Protein AF-A0A972X3A2-F1 (afdb_monomer_lite)

pLDDT: mean 89.67, std 9.87, range [45.31, 98.38]

Radius of gyration: 23.99 Å; chains: 1; bounding box: 65×42×63 Å

Structure (mmCIF, N/CA/C/O backbone):
data_AF-A0A972X3A2-F1
#
_entry.id   AF-A0A972X3A2-F1
#
loop_
_atom_site.group_PDB
_atom_site.id
_atom_site.type_symbol
_atom_site.label_atom_id
_atom_site.label_alt_id
_atom_site.label_comp_id
_atom_site.label_asym_id
_atom_site.label_entity_id
_atom_site.label_seq_id
_atom_site.pdbx_PDB_ins_code
_atom_site.Cartn_x
_atom_site.Cartn_y
_atom_site.Cartn_z
_atom_site.occupancy
_atom_site.B_iso_or_equiv
_atom_site.auth_seq_id
_atom_site.auth_comp_id
_atom_site.auth_asym_id
_atom_site.auth_atom_id
_atom_site.pdbx_PDB_model_num
ATOM 1 N N . MET A 1 1 ? -37.577 2.338 15.941 1.00 57.19 1 MET A N 1
ATOM 2 C CA . MET A 1 1 ? -36.415 1.428 15.913 1.00 57.19 1 MET A CA 1
ATOM 3 C C . MET A 1 1 ? -36.730 0.212 16.769 1.00 57.19 1 MET A C 1
ATOM 5 O O . MET A 1 1 ? -37.380 0.366 17.799 1.00 57.19 1 MET A O 1
ATOM 9 N N . MET A 1 2 ? -36.379 -0.988 16.299 1.00 59.59 2 MET A N 1
ATOM 10 C CA . MET A 1 2 ? -36.540 -2.232 17.061 1.00 59.59 2 MET A CA 1
ATOM 11 C C . MET A 1 2 ? -35.568 -2.215 18.245 1.00 59.59 2 MET A C 1
ATOM 13 O O . MET A 1 2 ? -34.412 -1.837 18.086 1.00 59.59 2 MET A O 1
ATOM 17 N N . LYS A 1 3 ? -36.024 -2.618 19.435 1.00 76.75 3 LYS A N 1
ATOM 18 C CA . LYS A 1 3 ? -35.139 -2.747 20.597 1.00 76.75 3 LYS A CA 1
ATOM 19 C C . LYS A 1 3 ? -34.164 -3.893 20.331 1.00 76.75 3 LYS A C 1
ATOM 21 O O . LYS A 1 3 ? -34.612 -5.015 20.099 1.00 76.75 3 LYS A O 1
ATOM 26 N N . LEU A 1 4 ? -32.862 -3.611 20.367 1.00 85.44 4 LEU A N 1
ATOM 27 C CA . LEU A 1 4 ? -31.852 -4.645 20.165 1.00 85.44 4 LEU A CA 1
ATOM 28 C C . LEU A 1 4 ? -32.011 -5.772 21.200 1.00 85.44 4 LEU A C 1
ATOM 30 O O . LEU A 1 4 ? -32.222 -5.485 22.386 1.00 85.44 4 LEU A O 1
ATOM 34 N N . PRO A 1 5 ? -31.907 -7.044 20.779 1.00 88.19 5 PRO A N 1
ATOM 35 C CA . PRO A 1 5 ? -31.884 -8.161 21.710 1.00 88.19 5 PRO A CA 1
ATOM 36 C C . PRO A 1 5 ? -30.649 -8.084 22.615 1.00 88.19 5 PRO A C 1
ATOM 38 O O . PRO A 1 5 ? -29.641 -7.465 22.272 1.00 88.19 5 PRO A O 1
ATOM 41 N N . SER A 1 6 ? -30.714 -8.725 23.783 1.00 88.38 6 SER A N 1
ATOM 42 C CA . SER A 1 6 ? -29.578 -8.760 24.706 1.00 88.38 6 SER A CA 1
ATOM 43 C C . SER A 1 6 ? -28.370 -9.439 24.048 1.00 88.38 6 SER A C 1
ATOM 45 O O . SER A 1 6 ? -28.501 -10.565 23.561 1.00 88.38 6 SER A O 1
ATOM 47 N N . PRO A 1 7 ? -27.195 -8.791 24.029 1.00 92.50 7 PRO A N 1
ATOM 48 C CA . PRO A 1 7 ? -26.011 -9.382 23.440 1.00 92.50 7 PRO A CA 1
ATOM 49 C C . PRO A 1 7 ? -25.397 -10.447 24.351 1.00 92.50 7 PRO A C 1
ATOM 51 O O . PRO A 1 7 ? -25.507 -10.407 25.577 1.00 92.50 7 PRO A O 1
ATOM 54 N N . THR A 1 8 ? -24.661 -11.365 23.736 1.00 92.00 8 THR A N 1
ATOM 55 C CA . THR A 1 8 ? -23.751 -12.283 24.419 1.00 92.00 8 THR A CA 1
ATOM 56 C C . THR A 1 8 ? -22.365 -11.649 24.514 1.00 92.00 8 THR A C 1
ATOM 58 O O . THR A 1 8 ? -21.855 -11.091 23.540 1.00 92.00 8 THR A O 1
ATOM 61 N N . ILE A 1 9 ? -21.734 -11.757 25.686 1.00 90.69 9 ILE A N 1
ATOM 62 C CA . ILE A 1 9 ? -20.347 -11.332 25.903 1.00 90.69 9 ILE A CA 1
ATOM 63 C C . ILE A 1 9 ? -19.452 -12.577 25.881 1.00 90.69 9 ILE A C 1
ATOM 65 O O . ILE A 1 9 ? -19.600 -13.431 26.761 1.00 90.69 9 ILE A O 1
ATOM 69 N N . PRO A 1 10 ? -18.536 -12.708 24.903 1.00 86.94 10 PRO A N 1
ATOM 70 C CA . PRO A 1 10 ? -17.559 -13.791 24.881 1.00 86.94 10 PRO A CA 1
ATOM 71 C C . PRO A 1 10 ? -16.709 -13.814 26.158 1.00 86.94 10 PRO A C 1
ATOM 73 O O . PRO A 1 10 ? -16.586 -12.806 26.857 1.00 86.94 10 PRO A O 1
ATOM 76 N N . ILE A 1 11 ? -16.097 -14.964 26.465 1.00 82.38 11 ILE A N 1
ATOM 77 C CA . ILE A 1 11 ? -15.270 -15.138 27.671 1.00 82.38 11 ILE A CA 1
ATOM 78 C C . ILE A 1 11 ? -14.239 -14.006 27.764 1.00 82.38 11 ILE A C 1
ATOM 80 O O . ILE A 1 11 ? -13.359 -13.866 26.911 1.00 82.38 11 ILE A O 1
ATOM 84 N N . LEU A 1 12 ? -14.351 -13.201 28.825 1.00 75.25 12 LEU A N 1
ATOM 85 C CA . LEU A 1 12 ? -13.513 -12.026 29.028 1.00 75.25 12 LEU A CA 1
ATOM 86 C C . LEU A 1 12 ? -12.057 -12.443 29.235 1.00 75.25 12 LEU A C 1
ATOM 88 O O . LEU A 1 12 ? -11.683 -12.957 30.290 1.00 75.25 12 LEU A O 1
ATOM 92 N N . LYS A 1 13 ? -11.214 -12.150 28.246 1.00 77.12 13 LYS A N 1
ATOM 93 C CA . LYS A 1 13 ? -9.762 -12.263 28.390 1.00 77.12 13 LYS A CA 1
ATOM 94 C C . LYS A 1 13 ? -9.249 -11.186 29.353 1.00 77.12 13 LYS A C 1
ATOM 96 O O . LYS A 1 13 ? -9.755 -10.060 29.397 1.00 77.12 13 LYS A O 1
ATOM 101 N N . SER A 1 14 ? -8.214 -11.517 30.124 1.00 74.12 14 SER A N 1
ATOM 102 C CA . SER A 1 14 ? -7.512 -10.554 30.987 1.00 74.12 14 SER A CA 1
ATOM 103 C C . SER A 1 14 ? -6.906 -9.412 30.160 1.00 74.12 14 SER A C 1
ATOM 105 O O . SER A 1 14 ? -7.058 -8.243 30.524 1.00 74.12 14 SER A O 1
ATOM 107 N N . TYR A 1 15 ? -6.343 -9.759 28.997 1.00 78.19 15 TYR A N 1
ATOM 108 C CA . TYR A 1 15 ? -5.756 -8.853 28.009 1.00 78.19 15 TYR A CA 1
ATOM 109 C C . TYR A 1 15 ? -6.367 -9.100 26.621 1.00 78.19 15 TYR A C 1
ATOM 111 O O . TYR A 1 15 ? -5.797 -9.858 25.833 1.00 78.19 15 TYR A O 1
ATOM 119 N N . PRO A 1 16 ? -7.542 -8.520 26.321 1.00 83.00 16 PRO A N 1
ATOM 120 C CA . PRO A 1 16 ? -8.132 -8.645 24.996 1.00 83.00 16 PRO A CA 1
ATOM 121 C C . PRO A 1 16 ? -7.274 -7.920 23.955 1.00 83.00 16 PRO A C 1
ATOM 123 O O . PRO A 1 16 ? -6.789 -6.813 24.201 1.00 83.00 16 PRO A O 1
ATOM 126 N N . LYS A 1 17 ? -7.087 -8.550 22.797 1.00 86.38 17 LYS A N 1
ATOM 127 C CA . LYS A 1 17 ? -6.516 -7.931 21.597 1.00 86.38 17 LYS A CA 1
ATOM 128 C C . LYS A 1 17 ? -7.615 -7.192 20.836 1.00 86.38 17 LYS A C 1
ATOM 130 O O . LYS A 1 17 ? -8.781 -7.555 20.941 1.00 86.38 17 LYS A O 1
ATOM 135 N N . GLY A 1 18 ? -7.244 -6.208 20.018 1.00 86.75 18 GLY A N 1
ATOM 136 C CA . GLY A 1 18 ? -8.212 -5.428 19.234 1.00 86.75 18 GLY A CA 1
ATOM 137 C C . GLY A 1 18 ? -9.164 -6.279 18.377 1.00 86.75 18 GLY A C 1
ATOM 138 O O . GLY A 1 18 ? -10.358 -6.002 18.347 1.00 86.75 18 GLY A O 1
ATOM 139 N N . ASN A 1 19 ? -8.666 -7.367 17.776 1.00 90.88 19 ASN A N 1
ATOM 140 C CA . ASN A 1 19 ? -9.459 -8.291 16.948 1.00 90.88 19 ASN A CA 1
ATOM 141 C C . ASN A 1 19 ? -10.230 -9.362 17.737 1.00 90.88 19 ASN A C 1
ATOM 143 O O . ASN A 1 19 ? -10.934 -10.168 17.132 1.00 90.88 19 ASN A O 1
ATOM 147 N N . ASP A 1 20 ? -10.092 -9.421 19.065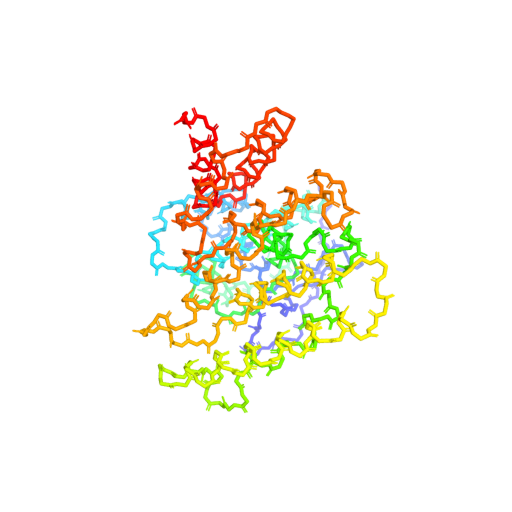 1.00 92.56 20 ASP A N 1
ATOM 148 C CA . ASP A 1 20 ? -10.912 -10.333 19.860 1.00 92.56 20 ASP A CA 1
ATOM 149 C C . ASP A 1 20 ? -12.380 -9.878 19.823 1.00 92.56 20 ASP A C 1
ATOM 151 O O . ASP A 1 20 ? -12.675 -8.680 19.814 1.00 92.56 20 ASP A O 1
ATOM 155 N N . LEU A 1 21 ? -13.310 -10.836 19.827 1.00 93.81 21 LEU A N 1
ATOM 156 C CA . LEU A 1 21 ? -14.738 -10.542 19.931 1.00 93.81 21 LEU A CA 1
ATOM 157 C C . LEU A 1 21 ? -15.051 -9.942 21.306 1.00 93.81 21 LEU A C 1
ATOM 159 O O . LEU A 1 21 ? -14.721 -10.530 22.338 1.00 93.81 21 LEU A O 1
ATOM 163 N N . ALA A 1 22 ? -15.709 -8.788 21.308 1.00 93.56 22 ALA A N 1
ATOM 164 C CA . ALA A 1 22 ? -16.138 -8.088 22.512 1.00 93.56 22 ALA A CA 1
ATOM 165 C C . ALA A 1 22 ? -17.633 -8.289 22.790 1.00 93.56 22 ALA A C 1
ATOM 167 O O . ALA A 1 22 ? -18.023 -8.463 23.944 1.00 93.56 22 ALA A O 1
ATOM 168 N N . VAL A 1 23 ? -18.468 -8.257 21.745 1.00 93.94 23 VAL A N 1
ATOM 169 C CA . VAL A 1 23 ? -19.933 -8.320 21.856 1.00 93.94 23 VAL A CA 1
ATOM 170 C C . VAL A 1 23 ? -20.507 -9.040 20.639 1.00 93.94 23 VAL A C 1
ATOM 172 O O . VAL A 1 23 ? -20.122 -8.745 19.510 1.00 93.94 23 VAL A O 1
ATOM 175 N N . VAL A 1 24 ? -21.446 -9.959 20.858 1.00 94.19 24 VAL A N 1
ATOM 176 C CA . VAL A 1 24 ? -22.167 -10.661 19.787 1.00 94.19 24 VAL A CA 1
ATOM 177 C C . VAL A 1 24 ? -23.664 -10.513 20.023 1.00 94.19 24 VAL A C 1
ATOM 179 O O . VAL A 1 24 ? -24.184 -10.998 21.027 1.00 94.19 24 VAL A O 1
ATOM 182 N N . TYR A 1 25 ? -24.366 -9.845 19.115 1.00 91.50 25 TYR A N 1
ATOM 183 C CA . TYR A 1 25 ? -25.825 -9.810 19.116 1.00 91.50 25 TYR A CA 1
ATOM 184 C C . TYR A 1 25 ? -26.387 -11.094 18.475 1.00 91.50 25 TYR A C 1
ATOM 186 O O . TYR A 1 25 ? -25.775 -11.612 17.536 1.00 91.50 25 TYR A O 1
ATOM 194 N N . PRO A 1 26 ? -27.520 -11.627 18.979 1.00 89.19 26 PRO A N 1
ATOM 195 C CA . PRO A 1 26 ? -28.187 -12.807 18.427 1.00 89.19 26 PRO A CA 1
ATOM 196 C C . PRO A 1 26 ? -28.404 -12.770 16.912 1.00 89.19 26 PRO A C 1
ATOM 198 O O . PRO A 1 26 ? -28.443 -11.702 16.303 1.00 89.19 26 PRO A O 1
ATOM 201 N N . ASP A 1 27 ? -28.527 -13.959 16.319 1.00 84.69 27 ASP A N 1
ATOM 202 C CA . ASP A 1 27 ? -28.819 -14.180 14.894 1.00 84.69 27 ASP A CA 1
ATOM 203 C C . ASP A 1 27 ? -27.830 -13.513 13.921 1.00 84.69 27 ASP A C 1
ATOM 205 O O . ASP A 1 27 ? -28.121 -13.317 12.744 1.00 84.69 27 ASP A O 1
ATOM 209 N N . GLY A 1 28 ? -26.635 -13.159 14.409 1.00 79.88 28 GLY A N 1
ATOM 210 C CA . GLY A 1 28 ? -25.603 -12.500 13.610 1.00 79.88 28 GLY A CA 1
ATOM 211 C C . GLY A 1 28 ? -25.922 -11.046 13.257 1.00 79.88 28 GLY A C 1
ATOM 212 O O . GLY A 1 28 ? -25.220 -10.479 12.425 1.00 79.88 28 GLY A O 1
ATOM 213 N N . ILE A 1 29 ? -26.926 -10.433 13.901 1.00 88.25 29 ILE A N 1
ATOM 214 C CA . ILE A 1 29 ? -27.376 -9.056 13.625 1.00 88.25 29 ILE A CA 1
ATOM 215 C C . ILE A 1 29 ? -26.212 -8.064 13.699 1.00 88.25 29 ILE A C 1
ATOM 217 O O . ILE A 1 29 ? -26.102 -7.157 12.879 1.00 88.25 29 ILE A O 1
ATOM 221 N N . LEU A 1 30 ? -25.337 -8.230 14.693 1.00 92.69 30 LEU A N 1
ATOM 222 C CA . LEU A 1 30 ? -24.153 -7.401 14.857 1.00 92.69 30 LEU A CA 1
ATOM 223 C C . LEU A 1 30 ? -23.096 -8.143 15.671 1.00 92.69 30 LEU A C 1
ATOM 225 O O 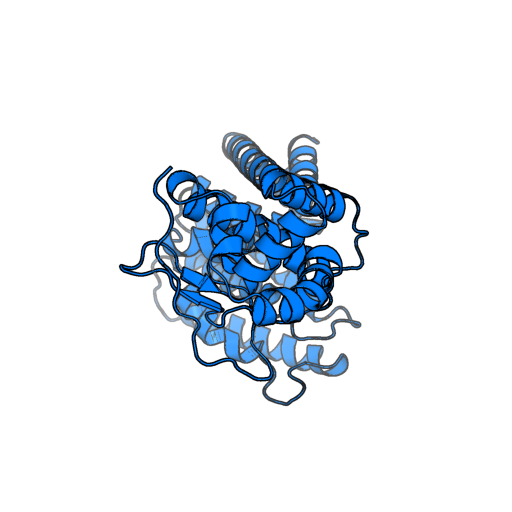. LEU A 1 30 ? -23.361 -8.641 16.763 1.00 92.69 30 LEU A O 1
ATOM 229 N N . THR A 1 31 ? -21.870 -8.163 15.167 1.00 94.00 31 THR A N 1
ATOM 230 C CA . THR A 1 31 ? -20.705 -8.656 15.905 1.00 94.00 31 THR A CA 1
ATOM 231 C C . THR A 1 31 ? -19.695 -7.529 16.035 1.00 94.00 31 THR A C 1
ATOM 233 O O . THR A 1 31 ? -19.373 -6.873 15.045 1.00 94.00 31 THR A O 1
ATOM 236 N N . LEU A 1 32 ? -19.219 -7.298 17.258 1.00 95.19 32 LEU A N 1
ATOM 237 C CA . LEU A 1 32 ? -18.269 -6.245 17.589 1.00 95.19 32 LEU A CA 1
ATOM 238 C C . LEU A 1 32 ? -16.989 -6.850 18.154 1.00 95.19 32 LEU A C 1
ATOM 240 O O . LEU A 1 32 ? -17.009 -7.622 19.118 1.00 95.19 32 LEU A O 1
ATOM 244 N N . THR A 1 33 ? -15.870 -6.443 17.578 1.00 95.31 33 THR A N 1
ATOM 245 C CA . THR A 1 33 ? -14.531 -6.641 18.130 1.00 95.31 33 THR A CA 1
ATOM 246 C C . THR A 1 33 ? -14.226 -5.599 19.212 1.00 95.31 33 THR A C 1
ATOM 248 O O . THR A 1 33 ? -14.983 -4.646 19.417 1.00 95.31 33 THR A O 1
ATOM 251 N N . TYR A 1 34 ? -13.106 -5.744 19.923 1.00 94.00 34 TYR A N 1
ATOM 252 C CA . TYR A 1 34 ? -12.650 -4.707 20.855 1.00 94.00 34 TYR A CA 1
ATOM 253 C C . TYR A 1 34 ? -12.295 -3.396 20.149 1.00 94.00 34 TYR A C 1
ATOM 255 O O . TYR A 1 34 ? -12.554 -2.332 20.710 1.00 94.00 34 TYR A O 1
ATOM 263 N N . TRP A 1 35 ? -11.774 -3.453 18.919 1.00 94.81 35 TRP A N 1
ATOM 264 C CA . TRP A 1 35 ? -11.589 -2.263 18.090 1.00 94.81 35 TRP A CA 1
ATOM 265 C C . TRP A 1 35 ? -12.911 -1.513 17.874 1.00 94.81 35 TRP A C 1
ATOM 267 O O . TRP A 1 35 ? -12.981 -0.313 18.143 1.00 94.81 35 TRP A O 1
ATOM 277 N N . ASP A 1 36 ? -13.972 -2.232 17.495 1.00 96.31 36 ASP A N 1
ATOM 278 C CA . ASP A 1 36 ? -15.306 -1.649 17.312 1.00 96.31 36 ASP A CA 1
ATOM 279 C C . ASP A 1 36 ? -15.839 -1.039 18.613 1.00 96.31 36 ASP A C 1
ATOM 281 O O . ASP A 1 36 ? -16.282 0.111 18.642 1.00 96.31 36 ASP A O 1
ATOM 285 N N . LEU A 1 37 ? -15.761 -1.797 19.713 1.00 96.06 37 LEU A N 1
ATOM 286 C CA . LEU A 1 37 ? -16.232 -1.353 21.022 1.00 96.06 37 LEU A CA 1
ATOM 287 C C . LEU A 1 37 ? -15.513 -0.074 21.466 1.00 96.06 37 LEU A C 1
ATOM 289 O O . LEU A 1 37 ? -16.158 0.853 21.953 1.00 96.06 37 LEU A O 1
ATOM 293 N N . TRP A 1 38 ? -14.194 0.008 21.296 1.00 95.94 38 TRP A N 1
ATOM 294 C CA . TRP A 1 38 ? -13.445 1.209 21.651 1.00 95.94 38 TRP A CA 1
ATOM 295 C C . TRP A 1 38 ? -13.841 2.411 20.791 1.00 95.94 38 TRP A C 1
ATOM 297 O O . TRP A 1 38 ? -14.016 3.493 21.347 1.00 95.94 38 TRP A O 1
ATOM 307 N N . CYS A 1 39 ? -14.077 2.241 19.487 1.00 96.69 39 CYS A N 1
ATOM 308 C CA . CYS A 1 39 ? -14.608 3.312 18.639 1.00 96.69 39 CYS A CA 1
ATOM 309 C C . CYS A 1 39 ? -15.967 3.830 19.143 1.00 96.69 39 CYS A C 1
ATOM 311 O O . CYS A 1 39 ? -16.132 5.041 19.307 1.00 96.69 39 CYS A O 1
ATOM 313 N N . LEU A 1 40 ? -16.911 2.932 19.454 1.00 97.50 40 LEU A N 1
ATOM 314 C CA . LEU A 1 40 ? -18.230 3.299 19.990 1.00 97.50 40 LEU A CA 1
ATOM 315 C C . LEU A 1 40 ? -18.117 4.036 21.334 1.00 97.50 40 LEU A C 1
ATOM 317 O O . LEU A 1 40 ? -18.742 5.078 21.535 1.00 97.50 40 LEU A O 1
ATOM 321 N N . LEU A 1 41 ? -17.290 3.526 22.254 1.00 97.31 41 LEU A N 1
ATOM 322 C CA . LEU A 1 41 ? -17.078 4.134 23.571 1.00 97.31 41 LEU A CA 1
ATOM 323 C C . LEU A 1 41 ? -16.423 5.514 23.467 1.00 97.31 41 LEU A C 1
ATOM 325 O O . LEU A 1 41 ? -16.842 6.444 24.157 1.00 97.31 41 LEU A O 1
ATOM 329 N N . THR A 1 42 ? -15.428 5.676 22.593 1.00 96.75 42 THR A N 1
ATOM 330 C CA . THR A 1 42 ? -14.801 6.978 22.343 1.00 96.75 42 THR A CA 1
ATOM 331 C C . THR A 1 42 ? -15.800 7.962 21.734 1.00 96.75 42 THR A C 1
ATOM 333 O O . THR A 1 42 ? -15.859 9.107 22.185 1.00 96.75 42 THR A O 1
ATOM 336 N N . ALA A 1 43 ? -16.625 7.530 20.774 1.00 97.38 43 ALA A N 1
ATOM 337 C CA . ALA A 1 43 ? -17.674 8.366 20.193 1.00 97.38 43 ALA A CA 1
ATOM 338 C C . ALA A 1 43 ? -18.678 8.835 21.255 1.00 97.38 43 ALA A C 1
ATOM 340 O O . ALA A 1 43 ? -18.943 10.031 21.364 1.00 97.38 43 ALA A O 1
ATOM 341 N N . LYS A 1 44 ? -19.155 7.931 22.118 1.00 96.88 44 LYS A N 1
ATOM 342 C CA . LYS A 1 44 ? -20.039 8.281 23.240 1.00 96.88 44 LYS A CA 1
ATOM 343 C C . LYS A 1 44 ? -19.389 9.264 24.215 1.00 96.88 44 LYS A C 1
ATOM 345 O O . LYS A 1 44 ? -20.002 10.252 24.601 1.00 96.88 44 LYS A O 1
ATOM 350 N N . GLN A 1 45 ? -18.141 9.016 24.609 1.00 96.00 45 GLN A N 1
ATOM 351 C CA . GLN A 1 45 ? -17.475 9.802 25.650 1.00 96.00 45 GLN A CA 1
ATOM 352 C C . GLN A 1 45 ? -17.069 11.210 25.190 1.00 96.00 45 GLN A C 1
ATOM 354 O O . GLN A 1 45 ? -17.019 12.128 26.010 1.00 96.00 45 GLN A O 1
ATOM 359 N N . LYS A 1 46 ? -16.700 11.376 23.916 1.00 95.88 46 LYS A N 1
ATOM 360 C CA . LYS A 1 46 ? -16.050 12.601 23.417 1.00 95.88 46 LYS A CA 1
ATOM 361 C C . LYS A 1 46 ? -16.804 13.299 22.290 1.00 95.88 46 LYS A C 1
ATOM 363 O O . LYS A 1 46 ? -16.532 14.467 22.036 1.00 95.88 46 LYS A O 1
ATOM 368 N N . PHE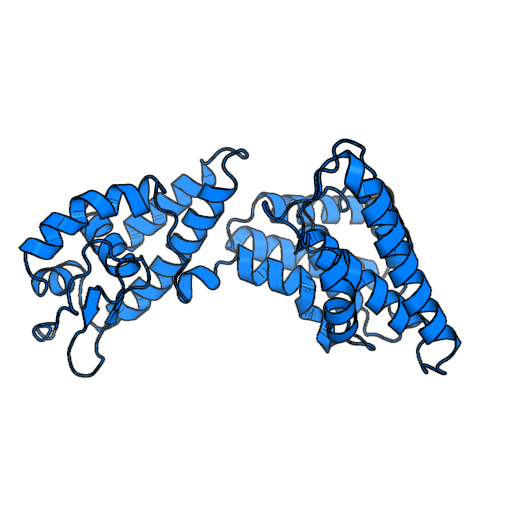 A 1 47 ? -17.734 12.609 21.635 1.00 96.50 47 PHE A N 1
ATOM 369 C CA . PHE A 1 47 ? -18.361 13.065 20.395 1.00 96.50 47 PHE A CA 1
ATOM 370 C C . PHE A 1 47 ? -19.883 12.868 20.385 1.00 96.50 47 PHE A C 1
ATOM 372 O O . PHE A 1 47 ? -20.479 12.802 19.317 1.00 96.50 47 PHE A O 1
ATOM 379 N N . GLY A 1 48 ? -20.517 12.760 21.559 1.00 95.50 48 GLY A N 1
ATOM 380 C CA . GLY A 1 48 ? -21.978 12.690 21.672 1.00 95.50 48 GLY A CA 1
ATOM 381 C C . GLY A 1 48 ? -22.599 11.497 20.947 1.00 95.50 48 GLY A C 1
ATOM 382 O O . GLY A 1 48 ? -23.678 11.635 20.391 1.00 95.50 48 GLY A O 1
ATOM 383 N N . SER A 1 49 ? -21.898 10.358 20.917 1.00 96.00 49 SER A N 1
ATOM 384 C CA . SER A 1 49 ? -22.325 9.131 20.226 1.00 96.00 49 SER A CA 1
ATOM 385 C C . SER A 1 49 ? -22.294 9.206 18.688 1.00 96.00 49 SER A C 1
ATOM 387 O O . SER A 1 49 ? -22.713 8.264 18.021 1.00 96.00 49 SER A O 1
ATOM 389 N N . GLU A 1 50 ? -21.700 10.255 18.109 1.00 96.62 50 GLU A N 1
ATOM 390 C CA . GLU A 1 50 ? -21.568 10.429 16.658 1.00 96.62 50 GLU A CA 1
ATOM 391 C C . GLU A 1 50 ? -20.236 9.876 16.120 1.00 96.62 50 GLU A C 1
ATOM 393 O O . GLU A 1 50 ? -19.167 10.477 16.289 1.00 96.62 50 GLU A O 1
ATOM 398 N N . LEU A 1 51 ? -20.282 8.747 15.399 1.00 96.56 51 LEU A N 1
ATOM 399 C CA . LEU A 1 51 ? -19.092 8.172 14.745 1.00 96.56 51 LEU A CA 1
ATOM 400 C C . LEU A 1 51 ? -18.522 9.080 13.649 1.00 96.56 51 LEU A C 1
ATOM 402 O O . LEU A 1 51 ? -17.309 9.110 13.436 1.00 96.56 51 LEU A O 1
ATOM 406 N N . SER A 1 52 ? -19.379 9.853 12.982 1.00 95.31 52 SER A N 1
ATOM 407 C CA . SER A 1 52 ? -18.985 10.833 11.965 1.00 95.31 52 SER A CA 1
ATOM 408 C C . SER A 1 52 ? -18.076 11.925 12.551 1.00 95.31 52 SER A C 1
ATOM 410 O O . SER A 1 52 ? -17.060 12.280 11.949 1.00 95.31 52 SER A O 1
ATOM 412 N N . SER A 1 53 ? -18.394 12.394 13.760 1.00 96.44 53 SER A N 1
ATOM 413 C CA . SER A 1 53 ? -17.614 13.379 14.513 1.00 96.44 53 SER A CA 1
ATOM 414 C C . SER A 1 53 ? -16.270 12.816 14.978 1.00 96.44 53 SER A C 1
ATOM 416 O O . SER A 1 53 ? -15.244 13.475 14.805 1.00 96.44 53 SER A O 1
ATOM 418 N N . LEU A 1 54 ? -16.242 11.575 15.485 1.00 96.50 54 LEU A N 1
ATOM 419 C CA . LEU A 1 54 ? -14.987 10.883 15.806 1.00 96.50 54 LEU A CA 1
ATOM 420 C C . LEU A 1 54 ? -14.103 10.725 14.558 1.00 96.50 54 LEU A C 1
ATOM 422 O O . LEU A 1 54 ? -12.912 11.033 14.597 1.00 96.50 54 LEU A O 1
ATOM 426 N N . ARG A 1 55 ? -14.682 10.296 13.430 1.00 94.81 55 ARG A N 1
ATOM 427 C CA . ARG A 1 55 ? -13.954 10.156 12.163 1.00 94.81 55 ARG A CA 1
ATOM 428 C C . ARG A 1 55 ? -13.356 11.485 11.711 1.00 94.81 55 ARG A C 1
ATOM 430 O O . ARG A 1 55 ? -12.184 11.520 11.347 1.00 94.81 55 ARG A O 1
ATOM 437 N N . LYS A 1 56 ? -14.128 12.576 11.763 1.00 93.56 56 LYS A N 1
ATOM 438 C CA . LYS A 1 56 ? -13.633 13.918 11.430 1.00 93.56 56 LYS A CA 1
ATOM 439 C C . LYS A 1 56 ? -12.438 14.302 12.305 1.00 93.56 56 LYS A C 1
ATOM 441 O O . LYS A 1 56 ? -11.424 14.739 11.773 1.00 93.56 56 LYS A O 1
ATOM 446 N N . ALA A 1 57 ? -12.512 14.050 13.612 1.00 93.19 57 ALA A N 1
ATOM 447 C CA . ALA A 1 57 ? -11.403 14.320 14.523 1.00 93.19 57 ALA A CA 1
ATOM 448 C C . ALA A 1 57 ? -10.136 13.516 14.175 1.00 93.19 57 ALA A C 1
ATOM 450 O O . ALA A 1 57 ? -9.034 14.054 14.257 1.00 93.19 57 ALA A O 1
ATOM 451 N N . LEU A 1 58 ? -10.271 12.254 13.746 1.00 91.31 58 LEU A N 1
ATOM 452 C CA . LEU A 1 58 ? -9.134 11.449 13.283 1.00 91.31 58 LEU A CA 1
ATOM 453 C C . LEU A 1 58 ? -8.561 11.943 11.946 1.00 91.31 58 LEU A C 1
ATOM 455 O O . LEU A 1 58 ? -7.342 11.958 11.791 1.00 91.31 58 LEU A O 1
ATOM 459 N N . ILE A 1 59 ? -9.400 12.391 11.006 1.00 88.00 59 ILE A N 1
ATOM 460 C CA . ILE A 1 59 ? -8.951 13.005 9.742 1.00 88.00 59 ILE A CA 1
ATOM 461 C C . ILE A 1 59 ? -8.174 14.297 10.024 1.00 88.00 59 ILE A C 1
ATOM 463 O O . ILE A 1 59 ? -7.070 14.483 9.512 1.00 88.00 59 ILE A O 1
ATOM 467 N N . ASP A 1 60 ? -8.713 15.168 10.878 1.00 88.06 60 ASP A N 1
ATOM 468 C CA . ASP A 1 60 ? -8.057 16.421 11.254 1.00 88.06 60 ASP A CA 1
ATOM 469 C C . ASP A 1 60 ? -6.744 16.145 11.996 1.00 88.06 60 ASP A C 1
ATOM 471 O O . ASP A 1 60 ? -5.723 16.776 11.719 1.00 88.06 60 ASP A O 1
ATOM 475 N N . LYS A 1 61 ? -6.722 15.147 12.888 1.00 86.25 61 LYS A N 1
ATOM 476 C CA . LYS A 1 61 ? -5.488 14.680 13.528 1.00 86.25 61 LYS A CA 1
ATOM 477 C C . LYS A 1 61 ? -4.474 14.214 12.483 1.00 86.25 61 LYS A C 1
ATOM 479 O O . LYS A 1 61 ? -3.325 14.642 12.526 1.00 86.25 61 LYS A O 1
ATOM 484 N N . ARG A 1 62 ? -4.891 13.395 11.514 1.00 81.88 62 ARG A N 1
ATOM 485 C CA . ARG A 1 62 ? -4.018 12.851 10.467 1.00 81.88 62 ARG A CA 1
ATOM 486 C C . ARG A 1 62 ? -3.384 13.935 9.591 1.00 81.88 62 ARG A C 1
ATOM 488 O O . ARG A 1 62 ? -2.214 13.789 9.233 1.00 81.88 62 ARG A O 1
ATOM 495 N N . ARG A 1 63 ? -4.132 14.995 9.271 1.00 79.81 63 ARG A N 1
ATOM 496 C CA . ARG A 1 63 ? -3.643 16.176 8.533 1.00 79.81 63 ARG A CA 1
ATOM 497 C C . ARG A 1 63 ? -2.638 16.997 9.343 1.00 79.81 63 ARG A C 1
ATOM 499 O O . ARG A 1 63 ? -1.685 17.530 8.795 1.00 79.81 63 ARG A O 1
ATOM 506 N N . ASN A 1 64 ? -2.821 17.069 10.662 1.00 79.06 64 ASN A N 1
ATOM 507 C CA . ASN A 1 64 ? -1.967 17.860 11.553 1.00 79.06 64 ASN A CA 1
ATOM 508 C C . ASN A 1 64 ? -0.757 17.088 12.122 1.00 79.06 64 ASN A C 1
ATOM 510 O O . ASN A 1 64 ? 0.141 17.689 12.719 1.00 79.06 64 ASN A O 1
ATOM 514 N N . GLU A 1 65 ? -0.704 15.761 11.974 1.00 74.62 65 GLU A N 1
ATOM 515 C CA . GLU A 1 65 ? 0.434 14.951 12.417 1.00 74.62 65 GLU A CA 1
ATOM 516 C C . GLU A 1 65 ? 1.691 15.238 11.571 1.00 74.62 65 GLU A C 1
ATOM 518 O O . GLU A 1 65 ? 1.741 14.987 10.363 1.00 74.62 65 GLU A O 1
ATOM 523 N N . ARG A 1 66 ? 2.755 15.727 12.227 1.00 60.22 66 ARG A N 1
ATOM 524 C CA . ARG A 1 66 ? 4.061 15.996 11.594 1.00 60.22 66 ARG A CA 1
ATOM 525 C C . ARG A 1 66 ? 4.671 14.724 10.983 1.00 60.22 66 ARG A C 1
ATOM 527 O O . ARG A 1 66 ? 4.431 13.615 11.447 1.00 60.22 66 ARG A O 1
ATOM 534 N N . PHE A 1 67 ? 5.509 14.890 9.957 1.00 51.75 67 PHE A N 1
ATOM 535 C CA . PHE A 1 67 ? 6.106 13.807 9.154 1.00 51.75 67 PHE A CA 1
ATOM 536 C C . PHE A 1 67 ? 6.838 12.698 9.941 1.00 51.75 67 PHE A C 1
ATOM 538 O O . PHE A 1 67 ? 6.894 11.571 9.466 1.00 51.75 67 PHE A O 1
ATOM 545 N N . PHE A 1 68 ? 7.342 12.954 11.152 1.00 45.31 68 PHE A N 1
ATOM 546 C CA . PHE A 1 68 ? 8.185 12.005 11.899 1.00 45.31 68 PHE A CA 1
ATOM 547 C C . PHE A 1 68 ? 7.435 10.929 12.717 1.00 45.31 68 PHE A C 1
ATOM 549 O O . PHE A 1 68 ? 8.061 10.206 13.487 1.00 45.31 68 PHE A O 1
ATOM 556 N N . SER A 1 69 ? 6.112 10.782 12.573 1.00 52.81 69 SER A N 1
ATOM 557 C CA . SER A 1 69 ? 5.303 9.793 13.313 1.00 52.81 69 SER A CA 1
ATOM 558 C C . SER A 1 69 ? 4.792 8.628 12.450 1.00 52.81 69 SER A C 1
ATOM 560 O O . SER A 1 69 ? 3.632 8.236 12.582 1.00 52.81 69 SER A O 1
ATOM 562 N N . TRP A 1 70 ? 5.645 8.070 11.583 1.00 49.28 70 TRP A N 1
ATOM 563 C CA . TRP A 1 70 ? 5.297 7.047 10.578 1.00 49.28 70 TRP A CA 1
ATOM 564 C C . TRP A 1 70 ? 4.368 5.925 11.093 1.00 49.28 70 TRP A C 1
ATOM 566 O O . TRP A 1 70 ? 3.292 5.738 10.534 1.00 49.28 70 TRP A O 1
ATOM 576 N N . GLY A 1 71 ? 4.668 5.282 12.230 1.00 55.03 71 GLY A N 1
ATOM 577 C CA . GLY A 1 71 ? 3.803 4.220 12.783 1.00 55.03 71 GLY A CA 1
ATOM 578 C C . GLY A 1 71 ? 2.443 4.683 13.346 1.00 55.03 71 GLY A C 1
ATOM 579 O O . GLY A 1 71 ? 1.488 3.907 13.403 1.00 55.03 71 GLY A O 1
ATOM 580 N N . ARG A 1 72 ? 2.305 5.958 13.743 1.00 60.12 72 ARG A N 1
ATOM 581 C CA . ARG A 1 72 ? 1.032 6.509 14.262 1.00 60.12 72 ARG A CA 1
ATOM 582 C C . ARG A 1 72 ? 0.089 6.953 13.140 1.00 60.12 72 ARG A C 1
ATOM 584 O O . ARG A 1 72 ? -1.131 6.848 13.295 1.00 60.12 72 ARG A O 1
ATOM 591 N N . LYS A 1 73 ? 0.649 7.386 12.004 1.00 59.44 73 LYS A N 1
ATOM 592 C CA . LYS A 1 73 ? -0.119 7.791 10.816 1.00 59.44 73 LYS A CA 1
ATOM 593 C C . LYS A 1 73 ? -0.867 6.614 10.195 1.00 59.44 73 LYS A C 1
ATOM 595 O O . LYS A 1 73 ? -2.038 6.758 9.855 1.00 59.44 73 LYS A O 1
ATOM 600 N N . GLU A 1 74 ? -0.217 5.455 10.102 1.00 71.19 74 GLU A N 1
ATOM 601 C CA . GLU A 1 74 ? -0.837 4.218 9.607 1.00 71.19 74 GLU A CA 1
ATOM 602 C C . GLU A 1 74 ? -2.001 3.779 10.493 1.00 71.19 74 GLU A C 1
ATOM 604 O O . GLU A 1 74 ? -3.106 3.578 10.002 1.00 71.19 74 GLU A O 1
ATOM 609 N N . THR A 1 75 ? -1.795 3.764 11.811 1.00 80.00 75 THR A N 1
ATOM 610 C CA . THR A 1 75 ? -2.850 3.400 12.769 1.00 80.00 75 THR A CA 1
ATOM 611 C C . THR A 1 75 ? -4.069 4.326 12.659 1.00 80.00 75 THR A C 1
ATOM 613 O O . THR A 1 75 ? -5.206 3.870 12.744 1.00 80.00 75 THR A O 1
ATOM 616 N N . THR A 1 76 ? -3.860 5.629 12.440 1.00 87.19 76 THR A N 1
ATOM 617 C CA . THR A 1 76 ? -4.966 6.594 12.312 1.00 87.19 76 THR A CA 1
ATOM 618 C C . THR A 1 76 ? -5.789 6.366 11.037 1.00 87.19 76 THR A C 1
ATOM 620 O O . THR A 1 76 ? -7.015 6.430 11.086 1.00 87.19 76 THR A O 1
ATOM 623 N N . GLU A 1 77 ? -5.153 6.065 9.903 1.00 87.06 77 GLU A N 1
ATOM 624 C CA . GLU A 1 77 ? -5.853 5.749 8.644 1.00 87.06 77 GLU A CA 1
ATOM 625 C C . GLU A 1 77 ? -6.597 4.414 8.700 1.00 87.06 77 GLU A C 1
ATOM 627 O O . GLU A 1 77 ? -7.737 4.304 8.238 1.00 87.06 77 GLU A O 1
ATOM 632 N N . ASP A 1 78 ? -5.969 3.419 9.318 1.00 89.12 78 ASP A N 1
ATOM 633 C CA . ASP A 1 78 ? -6.572 2.124 9.592 1.00 89.12 78 ASP A CA 1
ATOM 634 C C . ASP A 1 78 ? -7.859 2.322 10.433 1.00 89.12 78 ASP A C 1
ATOM 636 O O . ASP A 1 78 ? -8.930 1.835 10.060 1.00 89.12 78 ASP A O 1
ATOM 640 N N . LEU A 1 79 ? -7.814 3.142 11.494 1.00 91.88 79 LEU A N 1
ATOM 641 C CA . LEU A 1 79 ? -8.989 3.490 12.311 1.00 91.88 79 LEU A CA 1
ATOM 642 C C . LEU A 1 79 ? -10.068 4.278 11.547 1.00 91.88 79 LEU A C 1
ATOM 644 O O . LEU A 1 79 ? -11.256 4.049 11.767 1.00 91.88 79 LEU A O 1
ATOM 648 N N . ILE A 1 80 ? -9.698 5.194 10.647 1.00 92.25 80 ILE A N 1
ATOM 649 C CA . ILE A 1 80 ? -10.673 5.904 9.795 1.00 92.25 80 ILE A CA 1
ATOM 650 C C . ILE A 1 80 ? -11.444 4.904 8.923 1.00 92.25 80 ILE A C 1
ATOM 652 O O . ILE A 1 80 ? -12.663 5.015 8.790 1.00 92.25 80 ILE A O 1
ATOM 656 N N . THR A 1 81 ? -10.744 3.914 8.369 1.00 92.88 81 THR A N 1
ATOM 657 C CA . THR A 1 81 ? -11.341 2.865 7.529 1.00 92.88 81 THR A CA 1
ATOM 658 C C . THR A 1 81 ? -12.279 1.976 8.342 1.00 92.88 81 THR A C 1
ATOM 660 O O . THR A 1 81 ? -13.410 1.729 7.926 1.00 92.88 81 THR A O 1
ATOM 663 N N . LEU A 1 82 ? -11.861 1.591 9.552 1.00 94.81 82 LEU A N 1
ATOM 664 C CA . LEU A 1 82 ? -12.721 0.891 10.505 1.00 94.81 82 LEU A CA 1
ATOM 665 C C . LEU A 1 82 ? -14.000 1.674 10.820 1.00 94.81 82 LEU A C 1
ATOM 667 O O . LEU A 1 82 ? -15.062 1.076 10.919 1.00 94.81 82 LEU A O 1
ATOM 671 N N . LEU A 1 83 ? -13.927 2.998 10.974 1.00 95.75 83 LEU A N 1
ATOM 672 C CA . LEU A 1 83 ? -15.105 3.813 11.283 1.00 95.75 83 LEU A CA 1
ATOM 673 C C . LEU A 1 83 ? -16.102 3.897 10.126 1.00 95.75 83 LEU A C 1
ATOM 675 O O . LEU A 1 83 ? -17.296 3.996 10.392 1.00 95.75 83 LEU A O 1
ATOM 679 N N . TYR A 1 84 ? -15.646 3.873 8.869 1.00 94.69 84 TYR A N 1
ATOM 680 C CA . TYR A 1 84 ? -16.555 3.749 7.724 1.00 94.69 84 TYR A CA 1
ATOM 681 C C . TYR A 1 84 ? -17.286 2.405 7.754 1.00 94.69 84 TYR A C 1
ATOM 683 O O . TYR A 1 84 ? -18.514 2.392 7.767 1.00 94.69 84 TYR A O 1
ATOM 691 N N . ASP A 1 85 ? -16.540 1.305 7.876 1.00 95.56 85 ASP A N 1
ATOM 692 C CA . ASP A 1 85 ? -17.107 -0.045 7.970 1.00 95.56 85 ASP A CA 1
ATOM 693 C C . ASP A 1 85 ? -18.075 -0.192 9.156 1.00 95.56 85 ASP A C 1
ATOM 695 O O . ASP A 1 85 ? -19.200 -0.662 8.998 1.00 95.56 85 ASP A O 1
ATOM 699 N N . LEU A 1 86 ? -17.670 0.261 10.346 1.00 96.44 86 LEU A N 1
ATOM 700 C CA . LEU A 1 86 ? -18.492 0.201 11.549 1.00 96.44 86 LEU A CA 1
ATOM 701 C C . LEU A 1 86 ? -19.760 1.041 11.400 1.00 96.44 86 LEU A C 1
ATOM 703 O O . LEU A 1 86 ? -20.831 0.578 11.783 1.00 96.44 86 LEU A O 1
ATOM 707 N N . GLN A 1 87 ? -19.658 2.254 10.845 1.00 95.81 87 GLN A N 1
ATOM 708 C CA . GLN A 1 87 ? -20.826 3.101 10.612 1.00 95.81 87 GLN A CA 1
ATOM 709 C C . GLN A 1 87 ? -21.817 2.418 9.666 1.00 95.81 87 GLN A C 1
ATOM 711 O O . GLN A 1 87 ? -23.014 2.460 9.935 1.00 95.81 87 GLN A O 1
ATOM 716 N N . ASP A 1 88 ? -21.342 1.776 8.599 1.00 93.94 88 ASP A N 1
ATOM 717 C CA . ASP A 1 88 ? -22.203 1.071 7.650 1.00 93.94 88 ASP A CA 1
ATOM 718 C C . ASP A 1 88 ? -22.837 -0.179 8.273 1.00 93.94 88 ASP A C 1
ATOM 720 O O . ASP A 1 88 ? -24.042 -0.382 8.124 1.00 93.94 88 ASP A O 1
ATOM 724 N N . ARG A 1 89 ? -22.078 -0.955 9.061 1.00 93.81 89 ARG A N 1
ATOM 725 C CA . ARG A 1 89 ? -22.601 -2.123 9.792 1.00 93.81 89 ARG A CA 1
ATOM 726 C C . ARG A 1 89 ? -23.699 -1.772 10.791 1.00 93.81 89 ARG A C 1
ATOM 728 O O . ARG A 1 89 ? -24.606 -2.577 10.977 1.00 93.81 89 ARG A O 1
ATOM 735 N N . ILE A 1 90 ? -23.621 -0.617 11.458 1.00 94.31 90 ILE A N 1
ATOM 736 C CA . ILE A 1 90 ? -24.605 -0.253 12.492 1.00 94.31 90 ILE A CA 1
ATOM 737 C C . ILE A 1 90 ? -25.753 0.621 11.979 1.00 94.31 90 ILE A C 1
ATOM 739 O O . ILE A 1 90 ? -26.771 0.708 12.663 1.00 94.31 90 ILE A O 1
ATOM 743 N N . ARG A 1 91 ? -25.619 1.248 10.799 1.00 92.44 91 ARG A N 1
ATOM 744 C CA . ARG A 1 91 ? -26.563 2.251 10.263 1.00 92.44 91 ARG A CA 1
ATOM 745 C C . ARG A 1 91 ? -28.016 1.783 10.278 1.00 92.44 91 ARG A C 1
ATOM 747 O O . ARG A 1 91 ? -28.886 2.517 10.732 1.00 92.44 91 ARG A O 1
ATOM 754 N N . GLU A 1 92 ? -28.249 0.563 9.806 1.00 87.00 92 GLU A N 1
ATOM 755 C CA . GLU A 1 92 ? -29.589 -0.032 9.700 1.00 87.00 92 GLU A CA 1
ATOM 756 C C . GLU A 1 92 ? -29.967 -0.871 10.932 1.00 87.00 92 GLU A C 1
ATOM 758 O O . GLU A 1 92 ? -31.062 -1.425 11.004 1.00 87.00 92 GLU A O 1
ATOM 763 N N . VAL A 1 93 ? -29.061 -0.981 11.907 1.00 89.88 93 VAL A N 1
ATOM 764 C CA . VAL A 1 93 ? -29.220 -1.842 13.082 1.00 89.88 93 VAL A CA 1
ATOM 765 C C . VAL A 1 93 ? -29.705 -1.029 14.278 1.00 89.88 93 VAL A C 1
ATOM 767 O O . VAL A 1 93 ? -30.767 -1.322 14.827 1.00 89.88 93 VAL A O 1
ATOM 770 N N . ALA A 1 94 ? -28.928 -0.028 14.701 1.00 91.69 94 ALA A N 1
ATOM 771 C CA . ALA A 1 94 ? -29.205 0.769 15.895 1.00 91.69 94 ALA A CA 1
ATOM 772 C C . ALA A 1 94 ? -28.252 1.965 16.029 1.00 91.69 94 ALA A C 1
ATOM 774 O O . ALA A 1 94 ? -27.147 1.981 15.485 1.00 91.69 94 ALA A O 1
ATOM 775 N N . SER A 1 95 ? -28.649 2.941 16.844 1.00 94.38 95 SER A N 1
ATOM 776 C CA . SER A 1 95 ? -27.754 4.008 17.290 1.00 94.38 95 SER A CA 1
ATOM 777 C C . SER A 1 95 ? -26.641 3.481 18.208 1.00 94.38 95 SER A C 1
ATOM 779 O O . SER A 1 95 ? -26.761 2.440 18.861 1.00 94.38 95 SER A O 1
ATOM 781 N N . VAL A 1 96 ? -25.550 4.245 18.318 1.00 96.06 96 VAL A N 1
ATOM 782 C CA . VAL A 1 96 ? -24.434 3.932 19.228 1.00 96.06 96 VAL A CA 1
ATOM 783 C C . VAL A 1 96 ? -24.909 3.800 20.679 1.00 96.06 96 VAL A C 1
ATOM 785 O O . VAL A 1 96 ? -24.459 2.905 21.394 1.00 96.06 96 VAL A O 1
ATOM 788 N N . ASP A 1 97 ? -25.837 4.650 21.126 1.00 95.81 97 ASP A N 1
ATOM 789 C CA . ASP A 1 97 ? -26.365 4.587 22.490 1.00 95.81 97 ASP A CA 1
ATOM 790 C C . ASP A 1 97 ? -27.204 3.335 22.746 1.00 95.81 97 ASP A C 1
ATOM 792 O O . ASP A 1 97 ? -27.040 2.707 23.794 1.00 95.81 97 ASP A O 1
ATOM 796 N N . GLU A 1 98 ? -28.039 2.929 21.789 1.00 94.25 98 GLU A N 1
ATOM 797 C CA . GLU A 1 98 ? -28.809 1.685 21.878 1.00 94.25 98 GLU A CA 1
ATOM 798 C C . GLU A 1 98 ? -27.881 0.469 21.949 1.00 94.25 98 GLU A C 1
ATOM 800 O O . GLU A 1 98 ? -28.039 -0.364 22.845 1.00 94.25 98 GLU A O 1
ATOM 805 N N . ILE A 1 99 ? -26.856 0.410 21.092 1.00 94.69 99 ILE A N 1
ATOM 806 C CA . ILE A 1 99 ? -25.850 -0.662 21.110 1.00 94.69 99 ILE A CA 1
ATOM 807 C C . ILE A 1 99 ? -25.124 -0.699 22.457 1.00 94.69 99 ILE A C 1
ATOM 809 O O . ILE A 1 99 ? -24.959 -1.762 23.049 1.00 94.69 99 ILE A O 1
ATOM 813 N N . LEU A 1 100 ? -24.677 0.446 22.972 1.00 95.25 100 LEU A N 1
ATOM 814 C CA . LEU A 1 100 ? -23.935 0.478 24.232 1.00 95.25 100 LEU A CA 1
ATOM 815 C C . LEU A 1 100 ? -24.828 0.190 25.450 1.00 95.25 100 LEU A C 1
ATOM 817 O O . LEU A 1 100 ? -24.324 -0.314 26.452 1.00 95.25 100 LEU A O 1
ATOM 821 N N . SER A 1 101 ? -26.135 0.462 25.372 1.00 93.19 101 SER A N 1
ATOM 822 C CA . SER A 1 101 ? -27.091 0.182 26.454 1.00 93.19 101 SER A CA 1
ATOM 823 C C . SER A 1 101 ? -27.306 -1.314 26.710 1.00 93.19 101 SER A C 1
ATOM 825 O O . SER A 1 101 ? -27.604 -1.705 27.837 1.00 93.19 101 SER A O 1
ATOM 827 N N . GLY A 1 102 ? -27.116 -2.155 25.686 1.00 89.31 102 GLY A N 1
ATOM 828 C CA . GLY A 1 102 ? -27.217 -3.612 25.801 1.00 89.31 102 GLY A CA 1
ATOM 829 C C . GLY A 1 102 ? -25.992 -4.274 26.439 1.00 89.31 102 GLY A C 1
ATOM 830 O O . GLY A 1 102 ? -26.044 -5.449 26.798 1.00 89.31 102 GLY A O 1
ATOM 831 N N . ILE A 1 103 ? -24.880 -3.550 26.589 1.00 93.25 103 ILE A N 1
ATOM 832 C CA . ILE A 1 103 ? -23.598 -4.101 27.040 1.00 93.25 103 ILE A CA 1
ATOM 833 C C . ILE A 1 103 ? -23.480 -3.973 28.568 1.00 93.25 103 ILE A C 1
ATOM 835 O O . ILE A 1 103 ? -23.781 -2.911 29.116 1.00 93.25 103 ILE A O 1
ATOM 839 N N . PRO A 1 104 ? -22.973 -4.997 29.289 1.00 92.19 104 PRO A N 1
ATOM 840 C CA . PRO A 1 104 ? -22.817 -4.921 30.738 1.00 92.19 104 PRO A CA 1
ATOM 841 C C . PRO A 1 104 ? -21.978 -3.722 31.195 1.00 92.19 104 PRO A C 1
ATOM 843 O O . PRO A 1 104 ? -20.842 -3.528 30.755 1.00 92.19 104 PRO A O 1
ATOM 846 N N . GLU A 1 105 ? -22.497 -2.975 32.171 1.00 91.81 105 GLU A N 1
ATOM 847 C CA . GLU A 1 105 ? -21.886 -1.741 32.685 1.00 91.81 105 GLU A CA 1
ATOM 848 C C . GLU A 1 105 ? -20.431 -1.941 33.147 1.00 91.81 105 GLU A C 1
ATOM 850 O O . GLU A 1 105 ? -19.566 -1.091 32.928 1.00 91.81 105 GLU A O 1
ATOM 855 N N . LYS A 1 106 ? -20.128 -3.103 33.740 1.00 90.69 106 LYS A N 1
ATOM 856 C CA . LYS A 1 106 ? -18.771 -3.464 34.176 1.00 90.69 106 LYS A CA 1
ATOM 857 C C . LYS A 1 106 ? -17.772 -3.484 33.011 1.00 90.69 106 LYS A C 1
ATOM 859 O O . LYS A 1 106 ? -16.639 -3.033 33.181 1.00 90.69 106 LYS A O 1
ATOM 864 N N . LEU A 1 107 ? -18.177 -3.998 31.846 1.00 90.62 107 LEU A N 1
ATOM 865 C CA . LEU A 1 107 ? -17.335 -4.036 30.649 1.00 90.62 107 LEU A CA 1
ATOM 866 C C . LEU A 1 107 ? -17.157 -2.628 30.074 1.00 90.62 107 LEU A C 1
ATOM 868 O O . LEU A 1 107 ? -16.026 -2.217 29.826 1.00 90.62 107 LEU A O 1
ATOM 872 N N . VAL A 1 108 ? -18.254 -1.873 29.953 1.00 92.94 108 VAL A N 1
ATOM 873 C CA . VAL A 1 108 ? -18.243 -0.474 29.492 1.00 92.94 108 VAL A CA 1
ATOM 874 C C . VAL A 1 108 ? -17.273 0.363 30.327 1.00 92.94 108 VAL A C 1
ATOM 876 O O . VAL A 1 108 ? -16.374 0.997 29.775 1.00 92.94 108 VAL A O 1
ATOM 879 N N . LYS A 1 109 ? -17.381 0.314 31.662 1.00 90.56 109 LYS A N 1
ATOM 880 C CA . LYS A 1 109 ? -16.496 1.053 32.578 1.00 90.56 109 LYS A CA 1
ATOM 881 C C . LYS A 1 109 ? -15.025 0.671 32.404 1.00 90.56 109 LYS A C 1
ATOM 883 O O . LYS A 1 109 ? -14.175 1.556 32.324 1.00 90.56 109 LYS A O 1
ATOM 888 N N . LYS A 1 110 ? -14.729 -0.632 32.324 1.00 90.31 110 LYS A N 1
ATOM 889 C CA . LYS A 1 110 ? -13.361 -1.148 32.151 1.00 90.31 110 LYS A CA 1
ATOM 890 C C . LYS A 1 110 ? -12.737 -0.672 30.838 1.00 90.31 110 LYS A C 1
ATOM 892 O O . LYS A 1 110 ? -11.584 -0.248 30.822 1.00 90.31 110 LYS A O 1
ATOM 897 N N . GLU A 1 111 ? -13.479 -0.755 29.739 1.00 92.50 111 GLU A N 1
ATOM 898 C CA . GLU A 1 111 ? -12.929 -0.518 28.404 1.00 92.50 111 GLU A CA 1
ATOM 899 C C . GLU A 1 111 ? -12.968 0.959 27.991 1.00 92.50 111 GLU A C 1
ATOM 901 O O . GLU A 1 111 ? -12.117 1.379 27.215 1.00 92.50 111 GLU A O 1
ATOM 906 N N . THR A 1 112 ? -13.834 1.790 28.585 1.00 91.56 112 THR A N 1
ATOM 907 C CA . THR A 1 112 ? -13.858 3.249 28.335 1.00 91.56 112 THR A CA 1
ATOM 908 C C . THR A 1 112 ? -12.510 3.907 28.644 1.00 91.56 112 THR A C 1
ATOM 910 O O . THR A 1 112 ? -12.047 4.762 27.891 1.00 91.56 112 THR A O 1
ATOM 913 N N . GLN A 1 113 ? -11.834 3.480 29.719 1.00 83.88 113 GLN A N 1
ATOM 914 C CA . GLN A 1 113 ? -10.514 4.011 30.082 1.00 83.88 113 GLN A CA 1
ATOM 915 C C . GLN A 1 113 ? -9.451 3.718 29.014 1.00 83.88 113 GLN A C 1
ATOM 917 O O . GLN A 1 113 ? -8.553 4.530 28.793 1.00 83.88 113 GLN A O 1
ATOM 922 N N . LYS A 1 114 ? -9.554 2.566 28.343 1.00 86.81 114 LYS A N 1
ATOM 923 C CA . LYS A 1 114 ? -8.624 2.154 27.285 1.00 86.81 114 LYS A CA 1
ATOM 924 C C . LYS A 1 114 ? -9.002 2.731 25.929 1.00 86.81 114 LYS A C 1
ATOM 926 O O . LYS A 1 114 ? -8.112 3.051 25.155 1.00 86.81 114 LYS A O 1
ATOM 931 N N . ALA A 1 115 ? -10.296 2.892 25.660 1.00 90.00 115 ALA A N 1
ATOM 932 C CA . ALA A 1 115 ? -10.816 3.330 24.373 1.00 90.00 115 ALA A CA 1
ATOM 933 C C . ALA A 1 115 ? -10.183 4.653 23.926 1.00 90.00 115 ALA A C 1
ATOM 935 O O . ALA A 1 115 ? -9.561 4.717 22.873 1.00 90.00 115 ALA A O 1
ATOM 936 N N . THR A 1 116 ? -10.227 5.685 24.773 1.00 83.75 116 THR A N 1
ATOM 937 C CA . THR A 1 116 ? -9.624 6.990 24.448 1.00 83.75 116 THR A CA 1
ATOM 938 C C . THR A 1 116 ? -8.120 6.884 24.167 1.00 83.75 116 THR A C 1
ATOM 940 O O . THR A 1 116 ? -7.636 7.431 23.176 1.00 83.75 116 THR A O 1
ATOM 943 N N . ARG A 1 117 ? -7.387 6.122 24.984 1.00 85.25 117 ARG A N 1
ATOM 944 C CA . ARG A 1 117 ? -5.944 5.903 24.823 1.00 85.25 117 ARG A CA 1
ATOM 945 C C . ARG A 1 117 ? -5.605 5.152 23.528 1.00 85.25 117 ARG A C 1
ATOM 947 O O . ARG A 1 117 ? -4.651 5.491 22.831 1.00 85.25 117 ARG A O 1
ATOM 954 N N . ASN A 1 118 ? -6.389 4.134 23.194 1.00 86.50 118 ASN A N 1
ATOM 955 C CA . ASN A 1 118 ? -6.150 3.302 22.021 1.00 86.50 118 ASN A CA 1
ATOM 956 C C . ASN A 1 118 ? -6.543 4.030 20.728 1.00 86.50 118 ASN A C 1
ATOM 958 O O . ASN A 1 118 ? -5.796 3.971 19.758 1.00 86.50 118 ASN A O 1
ATOM 962 N N . ILE A 1 119 ? -7.674 4.745 20.730 1.00 90.25 119 ILE A N 1
ATOM 963 C CA . ILE A 1 119 ? -8.248 5.380 19.537 1.00 90.25 119 ILE A CA 1
ATOM 964 C C . ILE A 1 119 ? -7.653 6.768 19.274 1.00 90.25 119 ILE A C 1
ATOM 966 O O . ILE A 1 119 ? -7.232 7.054 18.157 1.00 90.25 119 ILE A O 1
ATOM 970 N N . LEU A 1 120 ? -7.604 7.649 20.279 1.00 85.81 120 LEU A N 1
ATOM 971 C CA . LEU A 1 120 ? -7.161 9.036 20.078 1.00 85.81 120 LEU A CA 1
ATOM 972 C C . LEU A 1 120 ? -5.658 9.203 20.291 1.00 85.81 120 LEU A C 1
ATOM 974 O O . LEU A 1 120 ? -5.011 9.922 19.530 1.00 85.81 120 LEU A O 1
ATOM 978 N N . GLU A 1 121 ? -5.079 8.538 21.291 1.00 82.00 121 GLU A N 1
ATOM 979 C CA . GLU A 1 121 ? -3.653 8.695 21.615 1.00 82.00 121 GLU A CA 1
ATOM 980 C C . GLU A 1 121 ? -2.754 7.726 20.828 1.00 82.00 121 GLU A C 1
ATOM 982 O O . GLU A 1 121 ? -1.546 7.949 20.741 1.00 82.00 121 GLU A O 1
ATOM 987 N N . GLY A 1 122 ? -3.330 6.683 20.215 1.00 74.38 122 GLY A N 1
ATOM 988 C CA . GLY A 1 122 ? -2.603 5.706 19.398 1.00 74.38 122 GLY A CA 1
ATOM 989 C C . GLY A 1 122 ? -1.577 4.890 20.189 1.00 74.38 122 GLY A C 1
ATOM 990 O O . GLY A 1 122 ? -0.573 4.462 19.630 1.00 74.38 122 GLY A O 1
ATOM 991 N N . GLN A 1 123 ? -1.782 4.694 21.497 1.00 70.00 123 GLN A N 1
ATOM 992 C CA . GLN A 1 123 ? -0.821 3.989 22.364 1.00 70.00 123 GLN A CA 1
ATOM 993 C C . GLN A 1 123 ? -0.965 2.459 22.314 1.00 70.00 123 GLN A C 1
ATOM 995 O O . GLN A 1 123 ? -0.548 1.766 23.243 1.00 70.00 123 GLN A O 1
ATOM 1000 N N . CYS A 1 124 ? -1.587 1.914 21.267 1.00 68.12 124 CYS A N 1
ATOM 1001 C CA . CYS A 1 124 ? -1.943 0.506 21.212 1.00 68.12 124 CYS A CA 1
ATOM 1002 C C . CYS A 1 124 ? -1.456 -0.176 19.936 1.00 68.12 124 CYS A C 1
ATOM 1004 O O . CYS A 1 124 ? -1.905 0.154 18.844 1.00 68.12 124 CYS A O 1
ATOM 1006 N N . TYR A 1 125 ? -0.577 -1.167 20.099 1.00 70.81 125 TYR A N 1
ATOM 1007 C CA . TYR A 1 125 ? -0.015 -1.976 19.015 1.00 70.81 125 TYR A CA 1
ATOM 1008 C C . TYR A 1 125 ? -0.732 -3.330 18.922 1.00 70.81 125 TYR A C 1
ATOM 1010 O O . TYR A 1 125 ? -0.126 -4.384 19.119 1.00 70.81 125 TYR A O 1
ATOM 1018 N N . TYR A 1 126 ? -2.047 -3.321 18.692 1.00 82.31 126 TYR A N 1
ATOM 1019 C CA . TYR A 1 126 ? -2.752 -4.553 18.328 1.00 82.31 126 TYR A CA 1
ATOM 1020 C C . TYR A 1 126 ? -2.739 -4.751 16.813 1.00 82.31 126 TYR A C 1
ATOM 1022 O O . TYR A 1 126 ? -2.697 -3.764 16.079 1.00 82.31 126 TYR A O 1
ATOM 1030 N N . PRO A 1 127 ? -2.814 -6.007 16.335 1.00 85.44 127 PRO A N 1
ATOM 1031 C CA . PRO A 1 127 ? -3.005 -6.266 14.918 1.00 85.44 127 PRO A CA 1
ATOM 1032 C C . PRO A 1 127 ? -4.231 -5.506 14.380 1.00 85.44 127 PRO A C 1
ATOM 1034 O O . PRO A 1 127 ? -5.249 -5.432 15.085 1.00 85.44 127 PRO A O 1
ATOM 1037 N N . PRO A 1 128 ? -4.147 -4.950 13.161 1.00 87.81 128 PRO A N 1
ATOM 1038 C CA . PRO A 1 128 ? -5.285 -4.311 12.510 1.00 87.81 128 PRO A CA 1
ATOM 1039 C C . PRO A 1 128 ? -6.418 -5.323 12.300 1.00 87.81 128 PRO A C 1
ATOM 1041 O O . PRO A 1 128 ? -6.170 -6.517 12.105 1.00 87.81 128 PRO A O 1
ATOM 1044 N N . SER A 1 129 ? -7.663 -4.852 12.358 1.00 89.75 129 SER A N 1
ATOM 1045 C CA . SER A 1 129 ? -8.828 -5.640 11.949 1.00 89.75 129 SER A CA 1
ATOM 1046 C C . SER A 1 129 ? -8.918 -5.765 10.428 1.00 89.75 129 SER A C 1
ATOM 1048 O O . SER A 1 129 ? -8.216 -5.080 9.686 1.00 89.75 129 SER A O 1
ATOM 1050 N N . GLU A 1 130 ? -9.802 -6.635 9.946 1.00 91.19 130 GLU A N 1
ATOM 1051 C CA . GLU A 1 130 ? -9.998 -6.836 8.507 1.00 91.19 130 GLU A CA 1
ATOM 1052 C C . GLU A 1 130 ? -10.364 -5.529 7.760 1.00 91.19 130 GLU A C 1
ATOM 1054 O O . GLU A 1 130 ? -9.730 -5.242 6.744 1.00 91.19 130 GLU A O 1
ATOM 1059 N N . PRO A 1 131 ? -11.273 -4.662 8.261 1.00 91.56 131 PRO A N 1
ATOM 1060 C CA . PRO A 1 131 ? -11.485 -3.340 7.665 1.00 91.56 131 PRO A CA 1
ATOM 1061 C C . PRO A 1 131 ? -10.237 -2.448 7.692 1.00 91.56 131 PRO A C 1
ATOM 1063 O O . PRO A 1 131 ? -9.948 -1.759 6.718 1.00 91.56 131 PRO A O 1
ATOM 1066 N N . MET A 1 132 ? -9.468 -2.478 8.784 1.00 91.19 132 MET A N 1
ATOM 1067 C CA . MET A 1 132 ? -8.242 -1.682 8.936 1.00 91.19 132 MET A CA 1
ATOM 1068 C C . MET A 1 132 ? -7.169 -2.062 7.905 1.00 91.19 132 MET A C 1
ATOM 1070 O O . MET A 1 132 ? -6.438 -1.197 7.432 1.00 91.19 132 MET A O 1
ATOM 1074 N N . LEU A 1 133 ? -7.100 -3.334 7.498 1.00 89.62 133 LEU A N 1
ATOM 1075 C CA . LEU A 1 133 ? -6.180 -3.801 6.453 1.00 89.62 133 LEU A CA 1
ATOM 1076 C C . LEU A 1 133 ? -6.494 -3.232 5.061 1.00 89.62 133 LEU A C 1
ATOM 1078 O O . LEU A 1 133 ? -5.642 -3.287 4.175 1.00 89.62 133 LEU A O 1
ATOM 1082 N N . ARG A 1 134 ? -7.686 -2.656 4.871 1.00 90.94 134 ARG A N 1
ATOM 1083 C CA . ARG A 1 134 ? -8.154 -2.076 3.605 1.00 90.94 134 ARG A CA 1
ATOM 1084 C C . ARG A 1 134 ? -8.019 -0.556 3.566 1.00 90.94 134 ARG A C 1
ATOM 1086 O O . ARG A 1 134 ? -8.693 0.095 2.770 1.00 90.94 134 ARG A O 1
ATOM 1093 N N . SER A 1 135 ? -7.171 0.022 4.419 1.00 89.31 135 SER A N 1
ATOM 1094 C CA . SER A 1 135 ? -6.926 1.460 4.381 1.00 89.31 135 SER A CA 1
ATOM 1095 C C . SER A 1 135 ? -6.404 1.900 3.007 1.00 89.31 135 SER A C 1
ATOM 1097 O O . SER A 1 135 ? -5.671 1.143 2.357 1.00 89.31 135 SER A O 1
ATOM 1099 N N . PRO A 1 136 ? -6.745 3.122 2.544 1.00 88.06 136 PRO A N 1
ATOM 1100 C CA . PRO A 1 136 ? -6.328 3.602 1.229 1.00 88.06 136 PRO A CA 1
ATOM 1101 C C . PRO A 1 136 ? -4.822 3.466 0.988 1.00 88.06 136 PRO A C 1
ATOM 1103 O O . PRO A 1 136 ? -4.421 3.053 -0.096 1.00 88.06 136 PRO A O 1
ATOM 1106 N N . ARG A 1 137 ? -3.985 3.714 2.010 1.00 88.19 137 ARG A N 1
ATOM 1107 C CA . ARG A 1 137 ? -2.537 3.481 1.929 1.00 88.19 137 ARG A CA 1
ATOM 1108 C C . ARG A 1 137 ? -2.199 2.046 1.547 1.00 88.19 137 ARG A C 1
ATOM 1110 O O . ARG A 1 137 ? -1.432 1.846 0.614 1.00 88.19 137 ARG A O 1
ATOM 1117 N N . ARG A 1 138 ? -2.731 1.061 2.274 1.00 89.31 138 ARG A N 1
ATOM 1118 C CA . ARG A 1 138 ? -2.411 -0.359 2.064 1.00 89.31 138 ARG A CA 1
ATOM 1119 C C . ARG A 1 138 ? -2.886 -0.837 0.700 1.00 89.31 138 ARG A C 1
ATOM 1121 O O . ARG A 1 138 ? -2.136 -1.513 0.000 1.00 89.31 138 ARG A O 1
ATOM 1128 N N . VAL A 1 139 ? -4.103 -0.454 0.314 1.00 91.25 139 VAL A N 1
ATOM 1129 C CA . VAL A 1 139 ? -4.691 -0.821 -0.980 1.00 91.25 139 VAL A CA 1
ATOM 1130 C C . VAL A 1 139 ? -3.868 -0.241 -2.126 1.00 91.25 139 VAL A C 1
ATOM 1132 O O . VAL A 1 139 ? -3.438 -0.985 -3.004 1.00 91.25 139 VAL A O 1
ATOM 1135 N N . LEU A 1 140 ? -3.593 1.064 -2.095 1.00 92.81 140 LEU A N 1
ATOM 1136 C CA . LEU A 1 140 ? -2.852 1.737 -3.161 1.00 92.81 140 LEU A CA 1
ATOM 1137 C C . LEU A 1 140 ? -1.378 1.315 -3.205 1.00 92.81 140 LEU A C 1
ATOM 1139 O O . LEU A 1 140 ? -0.838 1.154 -4.294 1.00 92.81 140 LEU A O 1
ATOM 1143 N N . PHE A 1 141 ? -0.741 1.068 -2.054 1.00 93.31 141 PHE A N 1
ATOM 1144 C CA . PHE A 1 141 ? 0.610 0.501 -2.004 1.00 93.31 141 PHE A CA 1
ATOM 1145 C C . PHE A 1 141 ? 0.649 -0.901 -2.621 1.00 93.31 141 PHE A C 1
ATOM 1147 O O . PHE A 1 141 ? 1.503 -1.179 -3.457 1.00 93.31 141 PHE A O 1
ATOM 1154 N N . THR A 1 142 ? -0.307 -1.769 -2.273 1.00 93.88 142 THR A N 1
ATOM 1155 C CA . THR A 1 142 ? -0.405 -3.119 -2.853 1.00 93.88 142 THR A CA 1
ATOM 1156 C C . THR A 1 142 ? -0.619 -3.052 -4.367 1.00 93.88 142 THR A C 1
ATOM 1158 O O . THR A 1 142 ? 0.037 -3.773 -5.119 1.00 93.88 142 THR A O 1
ATOM 1161 N N . GLU A 1 143 ? -1.492 -2.154 -4.835 1.00 95.00 143 GLU A N 1
ATOM 1162 C CA . GLU A 1 143 ? -1.702 -1.931 -6.268 1.00 95.00 143 GLU A CA 1
ATOM 1163 C C . GLU A 1 143 ? -0.438 -1.408 -6.958 1.00 95.00 143 GLU A C 1
ATOM 1165 O O . GLU A 1 143 ? -0.103 -1.882 -8.038 1.00 95.00 143 GLU A O 1
ATOM 1170 N N . ALA A 1 144 ? 0.299 -0.485 -6.341 1.00 96.31 144 ALA A N 1
ATOM 1171 C CA . ALA A 1 144 ? 1.541 0.026 -6.909 1.00 96.31 144 ALA A CA 1
ATOM 1172 C C . ALA A 1 144 ? 2.644 -1.031 -6.988 1.00 96.31 144 ALA A C 1
ATOM 1174 O O . ALA A 1 144 ? 3.401 -1.080 -7.955 1.00 96.31 144 ALA A O 1
ATOM 1175 N N . MET A 1 145 ? 2.740 -1.892 -5.978 1.00 96.62 145 MET A N 1
ATOM 1176 C CA . MET A 1 145 ? 3.764 -2.925 -5.941 1.00 96.62 145 MET A CA 1
ATOM 1177 C C . MET A 1 145 ? 3.450 -4.081 -6.893 1.00 96.62 145 MET A C 1
ATOM 1179 O O . MET A 1 145 ? 4.376 -4.589 -7.530 1.00 96.62 145 MET A O 1
ATOM 1183 N N . ARG A 1 146 ? 2.178 -4.497 -6.996 1.00 97.12 146 ARG A N 1
ATOM 1184 C CA . ARG A 1 146 ? 1.784 -5.769 -7.635 1.00 97.12 146 ARG A CA 1
ATOM 1185 C C . ARG A 1 146 ? 0.526 -5.709 -8.511 1.00 97.12 146 ARG A C 1
ATOM 1187 O O . ARG A 1 146 ? 0.201 -6.689 -9.170 1.00 97.12 146 ARG A O 1
ATOM 1194 N N . GLY A 1 147 ? -0.205 -4.597 -8.537 1.00 94.81 147 GLY A N 1
ATOM 1195 C CA . GLY A 1 147 ? -1.550 -4.519 -9.123 1.00 94.81 147 GLY A CA 1
ATOM 1196 C C . GLY A 1 147 ? -1.618 -4.795 -10.625 1.00 94.81 147 GLY A C 1
ATOM 1197 O O . GLY A 1 147 ? -2.621 -5.323 -11.096 1.00 94.81 147 GLY A O 1
ATOM 1198 N N . MET A 1 148 ? -0.557 -4.477 -11.372 1.00 96.69 148 MET A N 1
ATOM 1199 C CA . MET A 1 148 ? -0.492 -4.709 -12.822 1.00 96.69 148 MET A CA 1
ATOM 1200 C C . MET A 1 148 ? 0.192 -6.029 -13.208 1.00 96.69 148 MET A C 1
ATOM 1202 O O . MET A 1 148 ? 0.222 -6.367 -14.388 1.00 96.69 148 MET A O 1
ATOM 1206 N N . TRP A 1 149 ? 0.711 -6.806 -12.251 1.00 97.44 149 TRP A N 1
ATOM 1207 C CA . TRP A 1 149 ? 1.556 -7.977 -12.527 1.00 97.44 149 TRP A CA 1
ATOM 1208 C C . TRP A 1 149 ? 0.887 -9.032 -13.407 1.00 97.44 149 TRP A C 1
ATOM 1210 O O . TRP A 1 149 ? 1.486 -9.482 -14.378 1.00 97.44 149 TRP A O 1
ATOM 1220 N N . ALA A 1 150 ? -0.378 -9.355 -13.135 1.00 97.38 150 ALA A N 1
ATOM 1221 C CA . ALA A 1 150 ? -1.137 -10.332 -13.918 1.00 97.38 150 ALA A CA 1
ATOM 1222 C C . ALA A 1 150 ? -1.457 -9.863 -15.353 1.00 97.38 150 ALA A C 1
ATOM 1224 O O . ALA A 1 150 ? -1.887 -10.661 -16.180 1.00 97.38 150 ALA A O 1
ATOM 1225 N N . SER A 1 151 ? -1.293 -8.568 -15.644 1.00 97.06 151 SER A N 1
ATOM 1226 C CA . SER A 1 151 ? -1.470 -7.992 -16.984 1.00 97.06 151 SER A CA 1
ATOM 1227 C C . SER A 1 151 ? -0.152 -7.865 -17.753 1.00 97.06 151 SER A C 1
ATOM 1229 O O . SER A 1 151 ? -0.169 -7.499 -18.927 1.00 97.06 151 SER A O 1
ATOM 1231 N N . LEU A 1 152 ? 0.989 -8.147 -17.113 1.00 95.38 152 LEU A N 1
ATOM 1232 C CA . LEU A 1 152 ? 2.282 -8.170 -17.783 1.00 95.38 152 LEU A CA 1
ATOM 1233 C C . LEU A 1 152 ? 2.441 -9.469 -18.591 1.00 95.38 152 LEU A C 1
ATOM 1235 O O . LEU A 1 152 ? 1.922 -10.512 -18.194 1.00 95.38 152 LEU A O 1
ATOM 1239 N N . PRO A 1 153 ? 3.221 -9.457 -19.685 1.00 92.94 153 PRO A N 1
ATOM 1240 C CA . PRO A 1 153 ? 3.441 -10.650 -20.508 1.00 92.94 153 PRO A CA 1
ATOM 1241 C C . PRO A 1 153 ? 4.131 -11.794 -19.759 1.00 92.94 153 PRO A C 1
ATOM 1243 O O . PRO A 1 153 ? 3.960 -12.958 -20.113 1.00 92.94 153 PRO A O 1
ATOM 1246 N N . ILE A 1 154 ? 4.901 -11.460 -18.720 1.00 93.56 154 ILE A N 1
ATOM 1247 C CA . ILE A 1 154 ? 5.460 -12.396 -17.747 1.00 93.56 154 ILE A CA 1
ATOM 1248 C C . ILE A 1 154 ? 5.092 -11.878 -16.354 1.00 93.56 154 ILE A C 1
ATOM 1250 O O . ILE A 1 154 ? 5.524 -10.790 -15.976 1.00 93.56 154 ILE A O 1
ATOM 1254 N N . ASP A 1 155 ? 4.323 -12.661 -15.596 1.00 95.69 155 ASP A N 1
ATOM 1255 C CA . ASP A 1 155 ? 3.944 -12.329 -14.219 1.00 95.69 155 ASP A CA 1
ATOM 1256 C C . ASP A 1 155 ? 5.174 -12.417 -13.282 1.00 95.69 155 ASP A C 1
ATOM 1258 O O . ASP A 1 155 ? 5.749 -13.504 -13.120 1.00 95.69 155 ASP A O 1
ATOM 1262 N N . PRO A 1 156 ? 5.587 -11.310 -12.631 1.00 97.38 156 PRO A N 1
ATOM 1263 C CA . PRO A 1 156 ? 6.731 -11.290 -11.721 1.00 97.38 156 PRO A CA 1
ATOM 1264 C C . PRO A 1 156 ? 6.570 -12.132 -10.444 1.00 97.38 156 PRO A C 1
ATOM 1266 O O . PRO A 1 156 ? 7.564 -12.352 -9.753 1.00 97.38 156 PRO A O 1
ATOM 1269 N N . THR A 1 157 ? 5.367 -12.615 -10.105 1.00 97.44 157 THR A N 1
ATOM 1270 C CA . THR A 1 157 ? 5.057 -13.271 -8.818 1.00 97.44 157 THR A CA 1
ATOM 1271 C C . THR A 1 157 ? 6.013 -14.406 -8.477 1.00 97.44 157 THR A C 1
ATOM 1273 O O . THR A 1 157 ? 6.637 -14.398 -7.415 1.00 97.44 157 THR A O 1
ATOM 1276 N N . SER A 1 158 ? 6.185 -15.360 -9.393 1.00 95.31 158 SER A N 1
ATOM 1277 C CA . SER A 1 158 ? 7.045 -16.527 -9.158 1.00 95.31 158 SER A CA 1
ATOM 1278 C C . SER A 1 158 ? 8.521 -16.147 -8.982 1.00 95.31 158 SER A C 1
ATOM 1280 O O . SER A 1 158 ? 9.231 -16.742 -8.169 1.00 95.31 158 SER A O 1
ATOM 1282 N N . ILE A 1 159 ? 8.973 -15.115 -9.700 1.00 96.06 159 ILE A N 1
ATOM 1283 C CA . ILE A 1 159 ? 10.332 -14.577 -9.604 1.00 96.06 159 ILE A CA 1
ATOM 1284 C C . ILE A 1 159 ? 10.512 -13.878 -8.252 1.00 96.06 159 ILE A C 1
ATOM 1286 O O . ILE A 1 159 ? 11.505 -14.107 -7.562 1.00 96.06 159 ILE A O 1
ATOM 1290 N N . ALA A 1 160 ? 9.537 -13.070 -7.833 1.00 97.81 160 ALA A N 1
ATOM 1291 C CA . ALA A 1 160 ? 9.557 -12.403 -6.539 1.00 97.81 160 ALA A CA 1
ATOM 1292 C C . ALA A 1 160 ? 9.577 -13.416 -5.386 1.00 97.81 160 ALA A C 1
ATOM 1294 O O . ALA A 1 160 ? 10.375 -13.277 -4.463 1.00 97.81 160 ALA A O 1
ATOM 1295 N N . ASP A 1 161 ? 8.768 -14.472 -5.444 1.00 97.38 161 ASP A N 1
ATOM 1296 C CA . ASP A 1 161 ? 8.761 -15.520 -4.419 1.00 97.38 161 ASP A CA 1
ATOM 1297 C C . ASP A 1 161 ? 10.103 -16.265 -4.336 1.00 97.38 161 ASP A C 1
ATOM 1299 O O . ASP A 1 161 ? 10.573 -16.574 -3.239 1.00 97.38 161 ASP A O 1
ATOM 1303 N N . LEU A 1 162 ? 10.762 -16.490 -5.477 1.00 96.50 162 LEU A N 1
ATOM 1304 C CA . LEU A 1 162 ? 12.096 -17.089 -5.536 1.00 96.50 162 LEU A CA 1
ATOM 1305 C C . LEU A 1 162 ? 13.177 -16.182 -4.925 1.00 96.50 162 LEU A C 1
ATOM 1307 O O . LEU A 1 162 ? 14.092 -16.675 -4.260 1.00 96.50 162 LEU A O 1
ATOM 1311 N N . LEU A 1 163 ? 13.099 -14.869 -5.163 1.00 96.94 163 LEU A N 1
ATOM 1312 C CA . LEU A 1 163 ? 14.110 -13.900 -4.729 1.00 96.94 163 LEU A CA 1
ATOM 1313 C C . LEU A 1 163 ? 13.883 -13.378 -3.301 1.00 96.94 163 LEU A C 1
ATOM 1315 O O . LEU A 1 163 ? 14.860 -13.034 -2.630 1.00 96.94 163 LEU A O 1
ATOM 1319 N N . ARG A 1 164 ? 12.641 -13.374 -2.794 1.00 96.50 164 ARG A N 1
ATOM 1320 C CA . ARG A 1 164 ? 12.260 -12.865 -1.459 1.00 96.50 164 ARG A CA 1
ATOM 1321 C C . ARG A 1 164 ? 13.161 -13.361 -0.318 1.00 96.50 164 ARG A C 1
ATOM 1323 O O . ARG A 1 164 ? 13.601 -12.529 0.475 1.00 96.50 164 ARG A O 1
ATOM 1330 N N . PRO A 1 165 ? 13.550 -14.652 -0.231 1.00 94.50 165 PRO A N 1
ATOM 1331 C CA . PRO A 1 165 ? 14.415 -15.136 0.850 1.00 94.50 165 PRO A CA 1
ATOM 1332 C C . PRO A 1 165 ? 15.806 -14.482 0.917 1.00 94.50 165 PRO A C 1
ATOM 1334 O O . PRO A 1 165 ? 16.532 -14.690 1.890 1.00 94.50 165 PRO A O 1
ATOM 1337 N N . LEU A 1 166 ? 16.230 -13.743 -0.116 1.00 93.56 166 LEU A N 1
ATOM 1338 C CA . LEU A 1 166 ? 17.473 -12.971 -0.092 1.00 93.56 166 LEU A CA 1
ATOM 1339 C C . LEU A 1 166 ? 17.339 -11.687 0.729 1.00 93.56 166 LEU A C 1
ATOM 1341 O O . LEU A 1 166 ? 18.307 -11.324 1.395 1.00 93.56 166 LEU A O 1
ATOM 1345 N N . PHE A 1 167 ? 16.161 -11.058 0.696 1.00 92.38 167 PHE A N 1
ATOM 1346 C CA . PHE A 1 167 ? 15.838 -9.799 1.372 1.00 92.38 167 PHE A CA 1
ATOM 1347 C C . PHE A 1 167 ? 15.417 -9.997 2.832 1.00 92.38 167 PHE A C 1
ATOM 1349 O O . PHE A 1 167 ? 15.417 -9.047 3.607 1.00 92.38 167 PHE A O 1
ATOM 1356 N N . ILE A 1 168 ? 15.121 -11.237 3.232 1.00 89.81 168 ILE A N 1
ATOM 1357 C CA . ILE A 1 168 ? 14.739 -11.563 4.605 1.00 89.81 168 ILE A CA 1
ATOM 1358 C C . ILE A 1 168 ? 15.974 -12.038 5.393 1.00 89.81 168 ILE A C 1
ATOM 1360 O O . ILE A 1 168 ? 16.594 -13.056 5.051 1.00 89.81 168 ILE A O 1
ATOM 1364 N N . PRO A 1 169 ? 16.361 -11.338 6.470 1.00 85.50 169 PRO A N 1
ATOM 1365 C CA . PRO A 1 169 ? 17.450 -11.761 7.339 1.00 85.50 169 PRO A CA 1
ATOM 1366 C C . PRO A 1 169 ? 17.084 -13.049 8.086 1.00 85.50 169 PRO A C 1
ATOM 1368 O O . PRO A 1 169 ? 16.015 -13.187 8.668 1.00 85.50 169 PRO A O 1
ATOM 1371 N N . LYS A 1 170 ? 18.011 -14.014 8.099 1.00 82.75 170 LYS A N 1
ATOM 1372 C CA . LYS A 1 170 ? 17.807 -15.331 8.735 1.00 82.75 170 LYS A CA 1
ATOM 1373 C C . LYS A 1 170 ? 18.041 -15.342 10.252 1.00 82.75 170 LYS A C 1
ATOM 1375 O O . LYS A 1 170 ? 17.882 -16.388 10.872 1.00 82.75 170 LYS A O 1
ATOM 1380 N N . LYS A 1 171 ? 18.511 -14.234 10.832 1.00 76.25 171 LYS A N 1
ATOM 1381 C CA . LYS A 1 171 ? 18.878 -14.125 12.252 1.00 76.25 171 LYS A CA 1
ATOM 1382 C C . LYS A 1 171 ? 18.079 -13.010 12.923 1.00 76.25 171 LYS A C 1
ATOM 1384 O O . LYS A 1 171 ? 17.849 -11.972 12.312 1.00 76.25 171 LYS A O 1
ATOM 1389 N N . ASP A 1 172 ? 17.712 -13.249 14.176 1.00 58.62 172 ASP A N 1
ATOM 1390 C CA . ASP A 1 172 ? 17.084 -12.288 15.087 1.00 58.62 172 ASP A CA 1
ATOM 1391 C C . ASP A 1 172 ? 18.135 -11.272 15.596 1.00 58.62 172 ASP A C 1
ATOM 1393 O O . ASP A 1 172 ? 19.259 -11.702 15.887 1.00 58.62 172 ASP A O 1
ATOM 1397 N N . PRO A 1 173 ? 17.854 -9.955 15.694 1.00 57.44 173 PRO A N 1
ATOM 1398 C CA . PRO A 1 173 ? 16.608 -9.251 15.386 1.00 57.44 173 PRO A CA 1
ATOM 1399 C C . PRO A 1 173 ? 16.515 -8.920 13.901 1.00 57.44 173 PRO A C 1
ATOM 1401 O O . PRO A 1 173 ? 17.205 -8.014 13.458 1.00 57.44 173 PRO A O 1
ATOM 1404 N N . GLY A 1 174 ? 15.688 -9.673 13.164 1.00 76.94 174 GLY A N 1
ATOM 1405 C CA . GLY A 1 174 ? 15.354 -9.582 11.731 1.00 76.94 174 GLY A CA 1
ATOM 1406 C C . GLY A 1 174 ? 15.795 -8.333 10.952 1.00 76.94 174 GLY A C 1
ATOM 1407 O O . GLY A 1 174 ? 14.944 -7.600 10.453 1.00 76.94 174 GLY A O 1
ATOM 1408 N N . TYR A 1 175 ? 17.105 -8.102 10.813 1.00 85.25 175 TYR A N 1
ATOM 1409 C CA . TYR A 1 175 ? 17.654 -6.891 10.207 1.00 85.25 175 TYR A CA 1
ATOM 1410 C C . TYR A 1 175 ? 19.103 -7.083 9.726 1.00 85.25 175 TYR A C 1
ATOM 1412 O O . TYR A 1 175 ? 19.912 -7.751 10.376 1.00 85.25 175 TYR A O 1
ATOM 1420 N N . PHE A 1 176 ? 19.454 -6.482 8.588 1.00 85.75 176 PHE A N 1
ATOM 1421 C CA . PHE A 1 176 ? 20.815 -6.434 8.059 1.00 85.75 176 PHE A CA 1
ATOM 1422 C C . PHE A 1 176 ? 21.526 -5.158 8.533 1.00 85.75 176 PHE A C 1
ATOM 1424 O O . PHE A 1 176 ? 21.126 -4.060 8.147 1.00 85.75 176 PHE A O 1
ATOM 1431 N N . PRO A 1 177 ? 22.602 -5.265 9.332 1.00 86.06 177 PRO A N 1
ATOM 1432 C CA . PRO A 1 177 ? 23.334 -4.093 9.804 1.00 86.06 177 PRO A CA 1
ATOM 1433 C C . PRO A 1 177 ? 24.127 -3.420 8.674 1.00 86.06 177 PRO A C 1
ATOM 1435 O O . PRO A 1 177 ? 24.443 -4.054 7.667 1.00 86.06 177 PRO A O 1
ATOM 1438 N N . LYS A 1 178 ? 24.557 -2.174 8.906 1.00 80.00 178 LYS A N 1
ATOM 1439 C CA . LYS A 1 178 ? 25.255 -1.298 7.948 1.00 80.00 178 LYS A CA 1
ATOM 1440 C C . LYS A 1 178 ? 26.349 -1.961 7.098 1.00 80.00 178 LYS A C 1
ATOM 1442 O O . LYS A 1 178 ? 26.479 -1.683 5.916 1.00 80.00 178 LYS A O 1
ATOM 1447 N N . GLY A 1 179 ? 27.176 -2.829 7.687 1.00 81.06 179 GLY A N 1
ATOM 1448 C CA . GLY A 1 179 ? 28.270 -3.506 6.972 1.00 81.06 179 GLY A CA 1
ATOM 1449 C C . GLY A 1 179 ? 27.841 -4.738 6.165 1.00 81.06 179 GLY A C 1
ATOM 1450 O O . GLY A 1 179 ? 28.588 -5.211 5.309 1.00 81.06 179 GLY A O 1
ATOM 1451 N N . ALA A 1 180 ? 26.649 -5.277 6.430 1.00 87.75 180 ALA A N 1
ATOM 1452 C CA . ALA A 1 180 ? 26.126 -6.465 5.764 1.00 87.75 180 ALA A CA 1
ATOM 1453 C C . ALA A 1 180 ? 25.470 -6.150 4.410 1.00 87.75 180 ALA A C 1
ATOM 1455 O O . ALA A 1 180 ? 25.340 -7.061 3.589 1.00 87.75 180 ALA A O 1
ATOM 1456 N N . THR A 1 181 ? 25.110 -4.889 4.144 1.00 89.31 181 THR A N 1
ATOM 1457 C CA . THR A 1 181 ? 24.467 -4.463 2.888 1.00 89.31 181 THR A CA 1
ATOM 1458 C C . THR A 1 181 ? 25.343 -4.699 1.664 1.00 89.31 181 THR A C 1
ATOM 1460 O O . THR A 1 181 ? 24.832 -5.153 0.651 1.00 89.31 181 THR A O 1
ATOM 1463 N N . PHE A 1 182 ? 26.668 -4.558 1.766 1.00 91.75 182 PHE A N 1
ATOM 1464 C CA . PHE A 1 182 ? 27.591 -4.924 0.679 1.00 91.75 182 PHE A CA 1
ATOM 1465 C C . PHE A 1 182 ? 27.538 -6.408 0.302 1.00 91.75 182 PHE A C 1
ATOM 1467 O O . PHE A 1 182 ? 27.705 -6.783 -0.856 1.00 91.75 182 PHE A O 1
ATOM 1474 N N . ALA A 1 183 ? 27.387 -7.291 1.290 1.00 91.62 183 ALA A N 1
ATOM 1475 C CA . ALA A 1 183 ? 27.269 -8.719 1.025 1.00 91.62 183 ALA A CA 1
ATOM 1476 C C . ALA A 1 183 ? 25.867 -9.071 0.512 1.00 91.62 183 ALA A C 1
ATOM 1478 O O . ALA A 1 183 ? 25.731 -9.971 -0.317 1.00 91.62 183 ALA A O 1
ATOM 1479 N N . LEU A 1 184 ? 24.841 -8.370 1.002 1.00 93.06 184 LEU A N 1
ATOM 1480 C CA . LEU A 1 184 ? 23.464 -8.496 0.540 1.00 93.06 184 LEU A CA 1
ATOM 1481 C C . LEU A 1 184 ? 23.324 -8.065 -0.926 1.00 93.06 184 LEU A C 1
ATOM 1483 O O . LEU A 1 184 ? 22.840 -8.865 -1.724 1.00 93.06 184 LEU A O 1
ATOM 1487 N N . SER A 1 185 ? 23.821 -6.879 -1.293 1.00 94.88 185 SER A N 1
ATOM 1488 C CA . SER A 1 185 ? 23.761 -6.337 -2.656 1.00 94.88 185 SER A CA 1
ATOM 1489 C C . SER A 1 185 ? 24.375 -7.309 -3.663 1.00 94.88 185 SER A C 1
ATOM 1491 O O . SER A 1 185 ? 23.679 -7.790 -4.553 1.00 94.88 185 SER A O 1
ATOM 1493 N N . ARG A 1 186 ? 25.616 -7.757 -3.418 1.00 95.12 186 ARG A N 1
ATOM 1494 C CA . ARG A 1 186 ? 26.305 -8.748 -4.264 1.00 95.12 186 ARG A CA 1
ATOM 1495 C C . ARG A 1 186 ? 25.538 -10.062 -4.403 1.00 95.12 186 ARG A C 1
ATOM 1497 O O . ARG A 1 186 ? 25.585 -10.706 -5.450 1.00 95.12 186 ARG A O 1
ATOM 1504 N N . ARG A 1 187 ? 24.868 -10.518 -3.337 1.00 95.44 187 ARG A N 1
ATOM 1505 C CA . ARG A 1 187 ? 24.056 -11.745 -3.378 1.00 95.44 187 ARG A CA 1
ATOM 1506 C C . ARG A 1 187 ? 22.809 -11.561 -4.235 1.00 95.44 187 ARG A C 1
ATOM 1508 O O . ARG A 1 187 ? 22.483 -12.481 -4.983 1.00 95.44 187 ARG A O 1
ATOM 1515 N N . ILE A 1 188 ? 22.134 -10.420 -4.114 1.00 96.38 188 ILE A N 1
ATOM 1516 C CA . ILE A 1 188 ? 20.948 -10.108 -4.913 1.00 96.38 188 ILE A CA 1
ATOM 1517 C C . ILE A 1 188 ? 21.341 -9.943 -6.381 1.00 96.38 188 ILE A C 1
ATOM 1519 O O . ILE A 1 188 ? 20.764 -10.618 -7.226 1.00 96.38 188 ILE A O 1
ATOM 1523 N N . GLU A 1 189 ? 22.372 -9.155 -6.688 1.00 96.75 189 GLU A N 1
ATOM 1524 C CA . GLU A 1 189 ? 22.882 -8.987 -8.056 1.00 96.75 189 GLU A CA 1
ATOM 1525 C C . GLU A 1 189 ? 23.237 -10.327 -8.698 1.00 96.75 189 GLU A C 1
ATOM 1527 O O . GLU A 1 189 ? 22.811 -10.620 -9.812 1.00 96.75 189 GLU A O 1
ATOM 1532 N N . LYS A 1 190 ? 23.953 -11.198 -7.974 1.00 96.88 190 LYS A N 1
ATOM 1533 C CA . LYS A 1 190 ? 24.278 -12.541 -8.467 1.00 96.88 190 LYS A CA 1
ATOM 1534 C C . LYS A 1 190 ? 23.023 -13.366 -8.772 1.00 96.88 190 LYS A C 1
ATOM 1536 O O . LYS A 1 190 ? 23.026 -14.138 -9.730 1.00 96.88 190 LYS A O 1
ATOM 1541 N N . ALA A 1 191 ? 21.974 -13.244 -7.961 1.00 96.75 191 ALA A N 1
ATOM 1542 C CA . ALA A 1 191 ? 20.711 -13.936 -8.199 1.00 96.75 191 ALA A CA 1
ATOM 1543 C C . ALA A 1 191 ? 19.966 -13.362 -9.414 1.00 96.75 191 ALA A C 1
ATOM 1545 O O . ALA A 1 191 ? 19.510 -14.134 -10.249 1.00 96.75 191 ALA A O 1
ATOM 1546 N N . VAL A 1 192 ? 19.928 -12.036 -9.565 1.00 96.00 192 VAL A N 1
ATOM 1547 C CA . VAL A 1 192 ? 19.350 -11.349 -10.733 1.00 96.00 192 VAL A CA 1
ATOM 1548 C C . VAL A 1 192 ? 20.059 -11.758 -12.023 1.00 96.00 192 VAL A C 1
ATOM 1550 O O . VAL A 1 192 ? 19.408 -12.177 -12.976 1.00 96.00 192 VAL A O 1
ATOM 1553 N N . VAL A 1 193 ? 21.396 -11.735 -12.040 1.00 94.69 193 VAL A N 1
ATOM 1554 C CA . VAL A 1 193 ? 22.193 -12.185 -13.193 1.00 94.69 193 VAL A CA 1
ATOM 1555 C C . VAL A 1 193 ? 21.893 -13.645 -13.530 1.00 94.69 193 VAL A C 1
ATOM 1557 O O . VAL A 1 193 ? 21.741 -13.983 -14.701 1.00 94.69 193 VAL A O 1
ATOM 1560 N N . LYS A 1 194 ? 21.746 -14.509 -12.517 1.00 93.75 194 LYS A N 1
ATOM 1561 C CA . LYS A 1 194 ? 21.364 -15.910 -12.728 1.00 93.75 194 LYS A CA 1
ATOM 1562 C C . LYS A 1 194 ? 19.975 -16.039 -13.362 1.00 93.75 194 LYS A C 1
ATOM 1564 O O . LYS A 1 194 ? 19.801 -16.882 -14.237 1.00 93.75 194 LYS A O 1
ATOM 1569 N N . GLU A 1 195 ? 18.999 -15.228 -12.950 1.00 92.88 195 GLU A N 1
ATOM 1570 C CA . GLU A 1 195 ? 17.682 -15.206 -13.600 1.00 92.88 195 GLU A CA 1
ATOM 1571 C C . GLU A 1 195 ? 17.773 -14.722 -15.052 1.00 92.88 195 GLU A C 1
ATOM 1573 O O . GLU A 1 195 ? 17.124 -15.295 -15.924 1.00 92.88 195 GLU A O 1
ATOM 1578 N N . PHE A 1 196 ? 18.633 -13.746 -15.354 1.00 91.56 196 PHE A N 1
ATOM 1579 C CA . PHE A 1 196 ? 18.870 -13.327 -16.737 1.00 91.56 196 PHE A CA 1
ATOM 1580 C C . PHE A 1 196 ? 19.517 -14.414 -17.592 1.00 91.56 196 PHE A C 1
ATOM 1582 O O . PHE A 1 196 ? 19.118 -14.571 -18.741 1.00 91.56 196 PHE A O 1
ATOM 1589 N N . SER A 1 197 ? 20.447 -15.206 -17.053 1.00 87.06 197 SER A N 1
ATOM 1590 C CA . SER A 1 197 ? 21.024 -16.338 -17.792 1.00 87.06 197 SER A CA 1
ATOM 1591 C C . SER A 1 197 ? 19.966 -17.375 -18.178 1.00 87.06 197 SER A C 1
ATOM 1593 O O . SER A 1 197 ? 20.002 -17.891 -19.289 1.00 87.06 197 SER A O 1
ATOM 1595 N N . LYS A 1 198 ? 18.958 -17.621 -17.328 1.00 81.38 198 LYS A N 1
ATOM 1596 C CA . LYS A 1 198 ? 17.836 -18.507 -17.692 1.00 81.38 198 LYS A CA 1
ATOM 1597 C C . LYS A 1 198 ? 17.014 -17.961 -18.855 1.00 81.38 198 LYS A C 1
ATOM 1599 O O . LYS A 1 198 ? 16.567 -18.738 -19.687 1.00 81.38 198 LYS A O 1
ATOM 1604 N N . ALA A 1 199 ? 16.819 -16.643 -18.922 1.00 74.69 199 ALA A N 1
ATOM 1605 C CA . ALA A 1 199 ? 16.133 -16.001 -20.045 1.00 74.69 199 ALA A CA 1
ATOM 1606 C C . ALA A 1 199 ? 16.912 -16.124 -21.365 1.00 74.69 199 ALA A C 1
ATOM 1608 O O . ALA A 1 199 ? 16.331 -15.968 -22.436 1.00 74.69 199 ALA A O 1
ATOM 1609 N N . ASP A 1 200 ? 18.223 -16.358 -21.278 1.00 72.69 200 ASP A N 1
ATOM 1610 C CA . ASP A 1 200 ? 19.110 -16.540 -22.423 1.00 72.69 200 ASP A CA 1
ATOM 1611 C C . ASP A 1 200 ? 19.175 -18.019 -22.861 1.00 72.69 200 ASP A C 1
ATOM 1613 O O . ASP A 1 200 ? 19.348 -18.300 -24.045 1.00 72.69 200 ASP A O 1
ATOM 1617 N N . GLU A 1 201 ? 19.016 -18.959 -21.922 1.00 67.62 201 GLU A N 1
ATOM 1618 C CA . GLU A 1 201 ? 19.016 -20.414 -22.160 1.00 67.62 201 GLU A CA 1
ATOM 1619 C C . GLU A 1 201 ? 17.646 -20.956 -22.589 1.00 67.62 201 GLU A C 1
ATOM 1621 O O . GLU A 1 201 ? 17.544 -21.834 -23.448 1.00 67.62 201 GLU A O 1
ATOM 1626 N N . ILE A 1 202 ? 16.578 -20.444 -21.983 1.00 59.41 202 ILE A N 1
ATOM 1627 C CA . ILE A 1 202 ? 15.204 -20.759 -22.351 1.00 59.41 202 ILE A CA 1
ATOM 1628 C C . ILE A 1 202 ? 14.880 -19.862 -23.541 1.00 59.41 202 ILE A C 1
ATOM 1630 O O . ILE A 1 202 ? 15.017 -18.645 -23.447 1.00 59.41 202 ILE A O 1
ATOM 1634 N N . ILE A 1 203 ? 14.414 -20.434 -24.654 1.00 60.06 203 ILE A N 1
ATOM 1635 C CA . ILE A 1 203 ? 13.797 -19.668 -25.748 1.00 60.06 203 ILE A CA 1
ATOM 1636 C C . ILE A 1 203 ? 12.471 -19.104 -25.215 1.00 60.06 203 ILE A C 1
ATOM 1638 O O . ILE A 1 203 ? 11.384 -19.577 -25.537 1.00 60.06 203 ILE A O 1
ATOM 1642 N N . VAL A 1 204 ? 12.546 -18.123 -24.318 1.00 60.84 204 VAL A N 1
ATOM 1643 C CA . VAL A 1 204 ? 11.394 -17.342 -23.906 1.00 60.84 204 VAL A CA 1
ATOM 1644 C C . VAL A 1 204 ? 11.060 -16.507 -25.128 1.00 60.84 204 VAL A C 1
ATOM 1646 O O . VAL A 1 204 ? 11.870 -15.682 -25.552 1.00 60.84 204 VAL A O 1
ATOM 1649 N N . MET A 1 205 ? 9.864 -16.698 -25.691 1.00 64.06 205 MET A N 1
ATOM 1650 C CA . MET A 1 205 ? 9.381 -15.924 -26.846 1.00 64.06 205 MET A CA 1
ATOM 1651 C C . MET A 1 205 ? 9.373 -14.402 -26.581 1.00 64.06 205 MET A C 1
ATOM 1653 O O . MET A 1 205 ? 9.164 -13.620 -27.499 1.00 64.06 205 MET A O 1
ATOM 1657 N N . ASN A 1 206 ? 9.656 -13.983 -25.341 1.00 81.25 206 ASN A N 1
ATOM 1658 C CA . ASN A 1 206 ? 9.784 -12.606 -24.895 1.00 81.25 206 ASN A CA 1
ATOM 1659 C C . ASN A 1 206 ? 10.895 -12.416 -23.828 1.00 81.25 206 ASN A C 1
ATOM 1661 O O . ASN A 1 206 ? 10.633 -12.180 -22.645 1.00 81.25 206 ASN A O 1
ATOM 1665 N N . ARG A 1 207 ? 12.166 -12.524 -24.239 1.00 88.88 207 ARG A N 1
ATOM 1666 C CA . ARG A 1 207 ? 13.342 -12.314 -23.363 1.00 88.88 207 ARG A CA 1
ATOM 1667 C C . ARG A 1 207 ? 13.332 -10.949 -22.661 1.00 88.88 207 ARG A C 1
ATOM 1669 O O . ARG A 1 207 ? 13.707 -10.859 -21.493 1.00 88.88 207 ARG A O 1
ATOM 1676 N N . ARG A 1 208 ? 12.920 -9.887 -23.362 1.00 91.44 208 ARG A N 1
ATOM 1677 C CA . ARG A 1 208 ? 12.840 -8.521 -22.813 1.00 91.44 208 ARG A CA 1
ATOM 1678 C C . ARG A 1 208 ? 11.774 -8.426 -21.722 1.00 91.44 208 ARG A C 1
ATOM 1680 O O . ARG A 1 208 ? 12.090 -7.961 -20.632 1.00 91.44 208 ARG A O 1
ATOM 1687 N N . GLY A 1 209 ? 10.580 -8.968 -21.957 1.00 92.88 209 GLY A N 1
ATOM 1688 C CA . GLY A 1 209 ? 9.517 -9.050 -20.953 1.00 92.88 209 GLY A CA 1
ATOM 1689 C C . GLY A 1 209 ? 9.920 -9.840 -19.708 1.00 92.88 209 GLY A C 1
ATOM 1690 O O . GLY A 1 209 ? 9.630 -9.407 -18.596 1.00 92.88 209 GLY A O 1
ATOM 1691 N N . TYR A 1 210 ? 10.678 -10.934 -19.856 1.00 93.69 210 TYR A N 1
ATOM 1692 C CA . TYR A 1 210 ? 11.217 -11.649 -18.691 1.00 93.69 210 TYR A CA 1
ATOM 1693 C C . TYR A 1 210 ? 12.186 -10.780 -17.880 1.00 93.69 210 TYR A C 1
ATOM 1695 O O . TYR A 1 210 ? 12.105 -10.739 -16.654 1.00 93.69 210 TYR A O 1
ATOM 1703 N N . ARG A 1 211 ? 13.093 -10.047 -18.542 1.00 94.75 211 ARG A N 1
ATOM 1704 C CA . ARG A 1 211 ? 14.023 -9.142 -17.845 1.00 94.75 211 ARG A CA 1
ATOM 1705 C C . ARG A 1 211 ? 13.289 -8.025 -17.109 1.00 94.75 211 ARG A C 1
ATOM 1707 O O . ARG A 1 211 ? 13.616 -7.763 -15.954 1.00 94.75 211 ARG A O 1
ATOM 1714 N N . TYR A 1 212 ? 12.276 -7.430 -17.736 1.00 96.00 212 TYR A N 1
ATOM 1715 C CA . TYR A 1 212 ? 11.400 -6.457 -17.084 1.00 96.00 212 TYR A CA 1
ATOM 1716 C C . TYR A 1 212 ? 10.727 -7.054 -15.840 1.00 96.00 212 TYR A C 1
ATOM 1718 O O . TYR A 1 212 ? 10.774 -6.450 -14.770 1.00 96.00 212 TYR A O 1
ATOM 1726 N N . ALA A 1 213 ? 10.186 -8.274 -15.937 1.00 96.31 213 ALA A N 1
ATOM 1727 C CA . ALA A 1 213 ? 9.564 -8.959 -14.806 1.00 96.31 213 ALA A CA 1
ATOM 1728 C C . ALA A 1 213 ? 10.550 -9.210 -13.650 1.00 96.31 213 ALA A C 1
ATOM 1730 O O . ALA A 1 213 ? 10.194 -9.006 -12.490 1.00 96.31 213 ALA A O 1
ATOM 1731 N N . VAL A 1 214 ? 11.804 -9.577 -13.941 1.00 97.12 214 VAL A N 1
ATOM 1732 C CA . VAL A 1 214 ? 12.857 -9.700 -12.915 1.00 97.12 214 VAL A CA 1
ATOM 1733 C C . VAL A 1 214 ? 13.133 -8.353 -12.244 1.00 97.12 214 VAL A C 1
ATOM 1735 O O . VAL A 1 214 ? 13.154 -8.302 -11.015 1.00 97.12 214 VAL A O 1
ATOM 1738 N N . TYR A 1 215 ? 13.306 -7.267 -13.010 1.00 97.56 215 TYR A N 1
ATOM 1739 C CA . TYR A 1 215 ? 13.532 -5.933 -12.440 1.00 97.56 215 TYR A CA 1
ATOM 1740 C C . TYR A 1 215 ? 12.350 -5.461 -11.592 1.00 97.56 215 TYR A C 1
ATOM 1742 O O . TYR A 1 215 ? 12.551 -4.990 -10.473 1.00 97.56 215 TYR A O 1
ATOM 1750 N N . ARG A 1 216 ? 11.113 -5.651 -12.064 1.00 97.62 216 ARG A N 1
ATOM 1751 C CA . ARG A 1 216 ? 9.914 -5.343 -11.276 1.00 97.62 216 ARG A CA 1
ATOM 1752 C C . ARG A 1 216 ? 9.836 -6.163 -10.000 1.00 97.62 216 ARG A C 1
ATOM 1754 O O . ARG A 1 216 ? 9.540 -5.584 -8.959 1.00 97.62 216 ARG A O 1
ATOM 1761 N N . ALA A 1 217 ? 10.134 -7.461 -10.053 1.00 97.94 217 ALA A N 1
ATOM 1762 C CA . ALA A 1 217 ? 10.157 -8.313 -8.870 1.00 97.94 217 ALA A CA 1
ATOM 1763 C C . ALA A 1 217 ? 11.158 -7.797 -7.827 1.00 97.94 217 ALA A C 1
ATOM 1765 O O . ALA A 1 217 ? 10.790 -7.636 -6.665 1.00 97.94 217 ALA A O 1
ATOM 1766 N N . VAL A 1 218 ? 12.403 -7.498 -8.222 1.00 97.25 218 VAL A N 1
ATOM 1767 C CA . VAL A 1 218 ? 13.411 -7.023 -7.259 1.00 97.25 218 VAL A CA 1
ATOM 1768 C C . VAL A 1 218 ? 13.126 -5.628 -6.735 1.00 97.25 218 VAL A C 1
ATOM 1770 O O . VAL A 1 218 ? 13.324 -5.411 -5.547 1.00 97.25 218 VAL A O 1
ATOM 1773 N N . LEU A 1 219 ? 12.613 -4.715 -7.562 1.00 96.94 219 LEU A N 1
ATOM 1774 C CA . LEU A 1 219 ? 12.195 -3.388 -7.113 1.00 96.94 219 LEU A CA 1
ATOM 1775 C C . LEU A 1 219 ? 11.021 -3.478 -6.128 1.00 96.94 219 LEU A C 1
ATOM 1777 O O . LEU A 1 219 ? 11.047 -2.826 -5.093 1.00 96.94 219 LEU A O 1
ATOM 1781 N N . THR A 1 220 ? 10.030 -4.340 -6.370 1.00 97.12 220 THR A N 1
ATOM 1782 C CA . THR A 1 220 ? 8.945 -4.568 -5.401 1.00 97.12 220 THR A CA 1
ATOM 1783 C C . THR A 1 220 ? 9.474 -5.131 -4.080 1.00 97.12 220 THR A C 1
ATOM 1785 O O . THR A 1 220 ? 9.157 -4.592 -3.022 1.00 97.12 220 THR A O 1
ATOM 1788 N N . LEU A 1 221 ? 10.324 -6.164 -4.118 1.00 96.44 221 LEU A N 1
ATOM 1789 C CA . LEU A 1 221 ? 10.932 -6.725 -2.903 1.00 96.44 221 LEU A CA 1
ATOM 1790 C C . LEU A 1 221 ? 11.814 -5.709 -2.172 1.00 96.44 221 LEU A C 1
ATOM 1792 O O . LEU A 1 221 ? 11.866 -5.713 -0.947 1.00 96.44 221 LEU A O 1
ATOM 1796 N N . PHE A 1 222 ? 12.477 -4.821 -2.913 1.00 94.19 222 PHE A N 1
ATOM 1797 C CA . PHE A 1 222 ? 13.283 -3.747 -2.351 1.00 94.19 222 PHE A CA 1
ATOM 1798 C C . PHE A 1 222 ? 12.457 -2.807 -1.454 1.00 94.19 222 PHE A C 1
ATOM 1800 O O . PHE A 1 222 ? 12.963 -2.329 -0.441 1.00 94.19 222 PHE A O 1
ATOM 1807 N N . HIS A 1 223 ? 11.176 -2.586 -1.772 1.00 91.69 223 HIS A N 1
ATOM 1808 C CA . HIS A 1 223 ? 10.272 -1.791 -0.933 1.00 91.69 223 HIS A CA 1
ATOM 1809 C C . HIS A 1 223 ? 9.556 -2.605 0.139 1.00 91.69 223 HIS A C 1
ATOM 1811 O O . HIS A 1 223 ? 9.439 -2.145 1.273 1.00 91.69 223 HIS A O 1
ATOM 1817 N N . GLU A 1 224 ? 9.053 -3.788 -0.209 1.00 91.81 224 GLU A N 1
ATOM 1818 C CA . GLU A 1 224 ? 8.259 -4.604 0.714 1.00 91.81 224 GLU A CA 1
ATOM 1819 C C . GLU A 1 224 ? 9.105 -5.184 1.857 1.00 91.81 224 GLU A C 1
ATOM 1821 O O . GLU A 1 224 ? 8.638 -5.248 2.990 1.00 91.81 224 GLU A O 1
ATOM 1826 N N . GLU A 1 225 ? 10.355 -5.565 1.582 1.00 91.12 225 GLU A N 1
ATOM 1827 C CA . GLU A 1 225 ? 11.214 -6.313 2.509 1.00 91.12 225 GLU A CA 1
ATOM 1828 C C . GLU A 1 225 ? 12.347 -5.447 3.080 1.00 91.12 225 GLU A C 1
ATOM 1830 O O . GLU A 1 225 ? 13.456 -5.934 3.300 1.00 91.12 225 GLU A O 1
ATOM 1835 N N . HIS A 1 226 ? 12.096 -4.153 3.298 1.00 86.25 226 HIS A N 1
ATOM 1836 C CA . HIS A 1 226 ? 13.090 -3.161 3.718 1.00 86.25 226 HIS A CA 1
ATOM 1837 C C . HIS A 1 226 ? 13.625 -3.394 5.153 1.00 86.25 226 HIS A C 1
ATOM 1839 O O . HIS A 1 226 ? 13.272 -2.712 6.119 1.00 86.25 226 HIS A O 1
ATOM 1845 N N . HIS A 1 227 ? 14.511 -4.380 5.289 1.00 87.69 227 HIS A N 1
ATOM 1846 C CA . HIS A 1 227 ? 15.088 -4.862 6.545 1.00 87.69 227 HIS A CA 1
ATOM 1847 C C . HIS A 1 227 ? 16.596 -4.609 6.636 1.00 87.69 227 HIS A C 1
ATOM 1849 O O . HIS A 1 227 ? 17.330 -5.443 7.165 1.00 87.69 227 HIS A O 1
ATOM 1855 N N . TRP A 1 228 ? 17.096 -3.494 6.107 1.00 89.44 228 TRP A N 1
ATOM 1856 C CA . TRP A 1 228 ? 18.527 -3.188 6.108 1.00 89.44 228 TRP A CA 1
ATOM 1857 C C . TRP A 1 228 ? 18.841 -1.755 6.525 1.00 89.44 228 TRP A C 1
ATOM 1859 O O . TRP A 1 228 ? 18.026 -0.846 6.382 1.00 89.44 228 TRP A O 1
ATOM 1869 N N . ASP A 1 229 ? 20.047 -1.566 7.059 1.00 88.25 229 ASP A N 1
ATOM 1870 C CA . ASP A 1 229 ? 20.645 -0.253 7.302 1.00 88.25 229 ASP A CA 1
ATOM 1871 C C . ASP A 1 229 ? 21.516 0.120 6.111 1.00 88.25 229 ASP A C 1
ATOM 1873 O O . ASP A 1 229 ? 22.603 -0.431 5.924 1.00 88.25 229 ASP A O 1
ATOM 1877 N N . ASP A 1 230 ? 21.046 1.078 5.320 1.00 90.06 230 ASP A N 1
ATOM 1878 C CA . ASP A 1 230 ? 21.769 1.571 4.155 1.00 90.06 230 ASP A CA 1
ATOM 1879 C C . ASP A 1 230 ? 22.510 2.884 4.399 1.00 90.06 230 ASP A C 1
ATOM 1881 O O . ASP A 1 230 ? 22.653 3.715 3.509 1.00 90.06 230 ASP A O 1
ATOM 1885 N N . SER A 1 231 ? 23.052 3.091 5.597 1.00 89.06 231 SER A N 1
ATOM 1886 C CA . SER A 1 231 ? 23.829 4.301 5.893 1.00 89.06 231 SER A CA 1
ATOM 1887 C C . SER A 1 231 ? 25.135 4.430 5.074 1.00 89.06 231 SER A C 1
ATOM 1889 O O . SER A 1 231 ? 25.885 5.383 5.283 1.00 89.06 231 SER A O 1
ATOM 1891 N N . TYR A 1 232 ? 25.474 3.462 4.209 1.00 89.75 232 TYR A N 1
ATOM 1892 C CA . TYR A 1 232 ? 26.537 3.574 3.193 1.00 89.75 232 TYR A CA 1
ATOM 1893 C C . TYR A 1 232 ? 25.999 3.782 1.763 1.00 89.75 232 TYR A C 1
ATOM 1895 O O . TYR A 1 232 ? 26.808 3.899 0.849 1.00 89.75 232 TYR A O 1
ATOM 1903 N N . GLY A 1 233 ? 24.679 3.812 1.555 1.00 91.25 233 GLY A N 1
ATOM 1904 C CA . GLY A 1 233 ? 24.036 4.028 0.252 1.00 91.25 233 GLY A CA 1
ATOM 1905 C C . GLY A 1 233 ? 24.134 2.860 -0.734 1.00 91.25 233 GLY A C 1
ATOM 1906 O O . GLY A 1 233 ? 23.743 2.998 -1.885 1.00 91.25 233 GLY A O 1
ATOM 1907 N N . THR A 1 234 ? 24.649 1.702 -0.317 1.00 93.69 234 THR A N 1
ATOM 1908 C CA . THR A 1 234 ? 24.907 0.555 -1.200 1.00 93.69 234 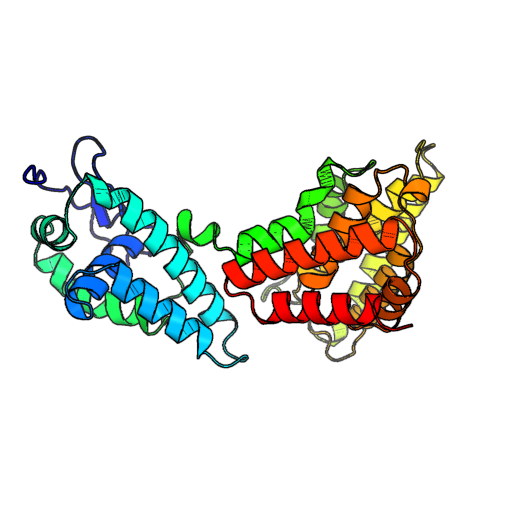THR A CA 1
ATOM 1909 C C . THR A 1 234 ? 23.633 -0.049 -1.786 1.00 93.69 234 THR A C 1
ATOM 1911 O O . THR A 1 234 ? 23.616 -0.447 -2.950 1.00 93.69 234 THR A O 1
ATOM 1914 N N . MET A 1 235 ? 22.571 -0.153 -0.990 1.00 93.94 235 MET A N 1
ATOM 1915 C CA . MET A 1 235 ? 21.276 -0.635 -1.471 1.00 93.94 235 MET A CA 1
ATOM 1916 C C . MET A 1 235 ? 20.601 0.429 -2.340 1.00 93.94 235 MET A C 1
ATOM 1918 O O . MET A 1 235 ? 20.005 0.080 -3.354 1.00 93.94 235 MET A O 1
ATOM 1922 N N . GLY A 1 236 ? 20.753 1.712 -2.006 1.00 93.31 236 GLY A N 1
ATOM 1923 C CA . GLY A 1 236 ? 20.310 2.830 -2.835 1.00 93.31 236 GLY A CA 1
ATOM 1924 C C . GLY A 1 236 ? 20.949 2.834 -4.214 1.00 93.31 236 GLY A C 1
ATOM 1925 O O . GLY A 1 236 ? 20.223 2.853 -5.202 1.00 93.31 236 GLY A O 1
ATOM 1926 N N . ASP A 1 237 ? 22.274 2.722 -4.301 1.00 94.19 237 ASP A N 1
ATOM 1927 C CA . ASP A 1 237 ? 22.998 2.642 -5.576 1.00 94.19 237 ASP A CA 1
ATOM 1928 C C . ASP A 1 237 ? 22.523 1.450 -6.420 1.00 94.19 237 ASP A C 1
ATOM 1930 O O . ASP A 1 237 ? 22.307 1.570 -7.630 1.00 94.19 237 ASP A O 1
ATOM 1934 N N . LEU A 1 238 ? 22.294 0.303 -5.773 1.00 94.94 238 LEU A N 1
ATOM 1935 C CA . LEU A 1 238 ? 21.761 -0.885 -6.430 1.00 94.94 238 LEU A CA 1
ATOM 1936 C C . LEU A 1 238 ? 20.336 -0.652 -6.958 1.00 94.94 238 LEU A C 1
ATOM 1938 O O . LEU A 1 238 ? 20.065 -0.937 -8.125 1.00 94.94 238 LEU A O 1
ATOM 1942 N N . GLY A 1 239 ? 19.442 -0.085 -6.145 1.00 94.75 239 GLY A N 1
ATOM 1943 C CA . GLY A 1 239 ? 18.082 0.265 -6.559 1.00 94.75 239 GLY A CA 1
ATOM 1944 C C . GLY A 1 239 ? 18.064 1.260 -7.723 1.00 94.75 239 GLY A C 1
ATOM 1945 O O . GLY A 1 239 ? 17.357 1.045 -8.705 1.00 94.75 239 GLY A O 1
ATOM 1946 N N . GLN A 1 240 ? 18.910 2.294 -7.674 1.00 94.38 240 GLN A N 1
ATOM 1947 C CA . GLN A 1 240 ? 19.083 3.271 -8.757 1.00 94.38 240 GLN A CA 1
ATOM 1948 C C . GLN A 1 240 ? 19.553 2.609 -10.057 1.00 94.38 240 GLN A C 1
ATOM 1950 O O . GLN A 1 240 ? 19.081 2.959 -11.141 1.00 94.38 240 GLN A O 1
ATOM 1955 N N . SER A 1 241 ? 20.448 1.619 -9.965 1.00 95.31 241 SER A N 1
ATOM 1956 C CA . SER A 1 241 ? 20.877 0.851 -11.136 1.00 95.31 241 SER A CA 1
ATOM 1957 C C . SER A 1 241 ? 19.708 0.092 -11.774 1.00 95.31 241 SER A C 1
ATOM 1959 O O . SER A 1 241 ? 19.546 0.141 -12.988 1.00 95.31 241 SER A O 1
ATOM 1961 N N . TRP A 1 242 ? 18.829 -0.528 -10.980 1.00 96.06 242 TRP A N 1
ATOM 1962 C CA . TRP A 1 242 ? 17.651 -1.225 -11.503 1.00 96.06 242 TRP A CA 1
ATOM 1963 C C . TRP A 1 242 ? 16.605 -0.273 -12.070 1.00 96.06 242 TRP A C 1
ATOM 1965 O O . TRP A 1 242 ? 15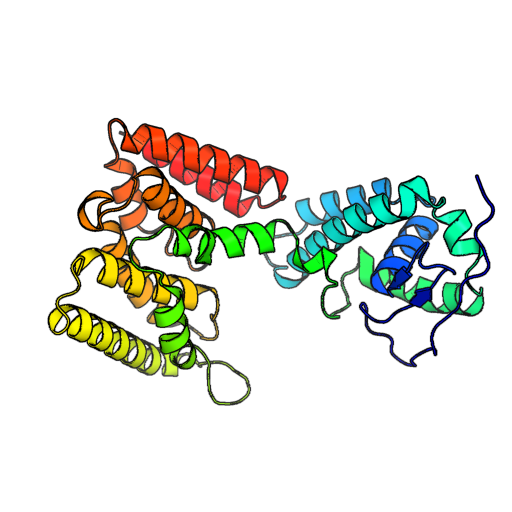.991 -0.596 -13.081 1.00 96.06 242 TRP A O 1
ATOM 1975 N N . VAL A 1 243 ? 16.427 0.906 -11.469 1.00 96.19 243 VAL A N 1
ATOM 1976 C CA . VAL A 1 243 ? 15.562 1.953 -12.032 1.00 96.19 243 VAL A CA 1
ATOM 1977 C C . VAL A 1 243 ? 16.080 2.416 -13.389 1.00 96.19 243 VAL A C 1
ATOM 1979 O O . VAL A 1 243 ? 15.309 2.549 -14.332 1.00 96.19 243 VAL A O 1
ATOM 1982 N N . LYS A 1 244 ? 17.391 2.600 -13.540 1.00 95.75 244 LYS A N 1
ATOM 1983 C CA . LYS A 1 244 ? 17.966 2.924 -14.848 1.00 95.75 244 LYS A CA 1
ATOM 1984 C C . LYS A 1 244 ? 17.649 1.845 -15.890 1.00 95.75 244 LYS A C 1
ATOM 1986 O O . LYS A 1 244 ? 17.278 2.179 -17.010 1.00 95.75 244 LYS A O 1
ATOM 1991 N N . GLU A 1 245 ? 17.789 0.573 -15.528 1.00 95.69 245 GLU A N 1
ATOM 1992 C CA . GLU A 1 245 ? 17.517 -0.541 -16.442 1.00 95.69 245 GLU A CA 1
ATOM 1993 C C . GLU A 1 245 ? 16.022 -0.675 -16.764 1.00 95.69 245 GLU A C 1
ATOM 1995 O O . GLU A 1 245 ? 15.667 -0.916 -17.915 1.00 95.69 245 GLU A O 1
ATOM 2000 N N . ILE A 1 246 ? 15.126 -0.478 -15.788 1.00 95.62 246 ILE A N 1
ATOM 2001 C CA . ILE A 1 246 ? 13.683 -0.615 -16.020 1.00 95.62 246 ILE A CA 1
ATOM 2002 C C . ILE A 1 246 ? 13.124 0.494 -16.920 1.00 95.62 246 ILE A C 1
ATOM 2004 O O . ILE A 1 246 ? 12.244 0.237 -17.736 1.00 95.62 246 ILE A O 1
ATOM 2008 N N . LEU A 1 247 ? 13.669 1.709 -16.815 1.00 96.25 247 LEU A N 1
ATOM 2009 C CA . LEU A 1 247 ? 13.273 2.852 -17.642 1.00 96.25 247 LEU A CA 1
ATOM 2010 C C . LEU A 1 247 ? 13.784 2.761 -19.088 1.00 96.25 247 LEU A C 1
ATOM 2012 O O . LEU A 1 247 ? 13.361 3.548 -19.929 1.00 96.25 247 LEU A O 1
ATOM 2016 N N . ALA A 1 248 ? 14.684 1.820 -19.391 1.00 95.50 248 ALA A N 1
ATOM 2017 C CA . ALA A 1 248 ? 15.175 1.588 -20.748 1.00 95.50 248 ALA A CA 1
ATOM 2018 C C . ALA A 1 248 ? 14.237 0.709 -21.597 1.00 95.50 248 ALA A C 1
ATOM 2020 O O . ALA A 1 248 ? 14.476 0.554 -22.795 1.00 95.50 248 ALA A O 1
ATOM 2021 N N . PHE A 1 249 ? 13.205 0.109 -20.995 1.00 96.25 249 PHE A N 1
ATOM 2022 C CA . PHE A 1 249 ? 12.194 -0.663 -21.717 1.00 96.25 249 PHE A CA 1
ATOM 2023 C C . PHE A 1 249 ? 11.099 0.246 -22.277 1.00 96.25 249 PHE A C 1
ATOM 2025 O O . PHE A 1 249 ? 10.753 1.267 -21.687 1.00 96.25 249 PHE A O 1
ATOM 2032 N N . THR A 1 250 ? 10.498 -0.184 -23.381 1.00 95.69 250 THR A N 1
ATOM 2033 C CA . THR A 1 250 ? 9.238 0.355 -23.905 1.00 95.69 250 THR A CA 1
ATOM 2034 C C . THR A 1 250 ? 8.121 -0.681 -23.766 1.00 95.69 250 THR A C 1
ATOM 2036 O O . THR A 1 250 ? 8.380 -1.867 -23.539 1.00 95.69 250 THR A O 1
ATOM 2039 N N . ALA A 1 251 ? 6.866 -0.251 -23.918 1.00 95.62 251 ALA A N 1
ATOM 2040 C CA . ALA A 1 251 ? 5.723 -1.164 -23.935 1.00 95.62 251 ALA A CA 1
ATOM 2041 C C . ALA A 1 251 ? 5.851 -2.213 -25.060 1.00 95.62 251 ALA A C 1
ATOM 2043 O O . ALA A 1 251 ? 5.663 -3.408 -24.820 1.00 95.62 251 ALA A O 1
ATOM 2044 N N . ASP A 1 252 ? 6.283 -1.777 -26.248 1.00 94.88 252 ASP A N 1
ATOM 2045 C CA . ASP A 1 252 ? 6.527 -2.638 -27.410 1.00 94.88 252 ASP A CA 1
ATOM 2046 C C . ASP A 1 252 ? 7.676 -3.627 -27.177 1.00 94.88 252 ASP A C 1
ATOM 2048 O O . ASP A 1 252 ? 7.540 -4.810 -27.491 1.00 94.88 252 ASP A O 1
ATOM 2052 N N . ASP A 1 253 ? 8.783 -3.176 -26.571 1.00 91.75 253 ASP A N 1
ATOM 2053 C CA . ASP A 1 253 ? 9.950 -4.015 -26.264 1.00 91.75 253 ASP A CA 1
ATOM 2054 C C . ASP A 1 253 ? 9.578 -5.251 -25.450 1.00 91.75 253 ASP A C 1
ATOM 2056 O O . ASP A 1 253 ? 10.175 -6.319 -25.615 1.00 91.75 253 ASP A O 1
ATOM 2060 N N . ILE A 1 254 ? 8.628 -5.088 -24.530 1.00 94.25 254 ILE A N 1
ATOM 2061 C CA . ILE A 1 254 ? 8.159 -6.160 -23.661 1.00 94.25 254 ILE A CA 1
ATOM 2062 C C . ILE A 1 254 ? 6.843 -6.763 -24.140 1.00 94.25 254 ILE A C 1
ATOM 2064 O O . ILE A 1 254 ? 6.396 -7.712 -23.511 1.00 94.25 254 ILE A O 1
ATOM 2068 N N . GLY A 1 255 ? 6.245 -6.278 -25.230 1.00 93.88 255 GLY A N 1
ATOM 2069 C CA . GLY A 1 255 ? 5.017 -6.811 -25.820 1.00 93.88 255 GLY A CA 1
ATOM 2070 C C . GLY A 1 255 ? 3.770 -6.639 -24.949 1.00 93.88 255 GLY A C 1
ATOM 2071 O O . GLY A 1 255 ? 2.996 -7.587 -24.810 1.00 93.88 255 GLY A O 1
ATOM 2072 N N . VAL A 1 256 ? 3.583 -5.469 -24.332 1.00 96.06 256 VAL A N 1
ATOM 2073 C CA . VAL A 1 256 ? 2.411 -5.145 -23.501 1.00 96.06 256 VAL A CA 1
ATOM 2074 C C . VAL A 1 256 ? 1.708 -3.885 -24.004 1.00 96.06 256 VAL A C 1
ATOM 2076 O O . VAL A 1 256 ? 2.314 -3.041 -24.652 1.00 96.06 256 VAL A O 1
ATOM 2079 N N . ASP A 1 257 ? 0.428 -3.731 -23.673 1.00 97.19 257 ASP A N 1
ATOM 2080 C CA . ASP A 1 257 ? -0.304 -2.485 -23.903 1.00 97.19 257 ASP A CA 1
ATOM 2081 C C . ASP A 1 257 ? 0.324 -1.308 -23.126 1.00 97.19 257 ASP A C 1
ATOM 2083 O O . ASP A 1 257 ? 0.606 -1.420 -21.926 1.00 97.19 257 ASP A O 1
ATOM 2087 N N . SER A 1 258 ? 0.505 -0.158 -23.789 1.00 97.25 258 SER A N 1
ATOM 2088 C CA . SER A 1 258 ? 1.138 1.025 -23.189 1.00 97.25 258 SER A CA 1
ATOM 2089 C C . SER A 1 258 ? 0.443 1.487 -21.908 1.00 97.25 258 SER A C 1
ATOM 2091 O O . SER A 1 258 ? 1.117 1.898 -20.965 1.00 97.25 258 SER A O 1
ATOM 2093 N N . LYS A 1 259 ? -0.892 1.386 -21.802 1.00 97.81 259 LYS A N 1
ATOM 2094 C CA . LYS A 1 259 ? -1.616 1.768 -20.576 1.00 97.81 259 LYS A CA 1
ATOM 2095 C C . LYS A 1 259 ? -1.232 0.876 -19.409 1.00 97.81 259 LYS A C 1
ATOM 2097 O O . LYS A 1 259 ? -1.097 1.387 -18.300 1.00 97.81 259 LYS A O 1
ATOM 2102 N N . VAL A 1 260 ? -1.040 -0.420 -19.638 1.00 97.94 260 VAL A N 1
ATOM 2103 C CA . VAL A 1 260 ? -0.561 -1.346 -18.602 1.00 97.94 260 VAL A CA 1
ATOM 2104 C C . VAL A 1 260 ? 0.874 -1.000 -18.205 1.00 97.94 260 VAL A C 1
ATOM 2106 O O . VAL A 1 260 ? 1.145 -0.869 -17.012 1.00 97.94 260 VAL A O 1
ATOM 2109 N N . PHE A 1 261 ? 1.761 -0.781 -19.182 1.00 97.81 261 PHE A N 1
ATOM 2110 C CA . PHE A 1 261 ? 3.162 -0.414 -18.945 1.00 97.81 261 PHE A CA 1
ATOM 2111 C C . PHE A 1 261 ? 3.300 0.862 -18.104 1.00 97.81 261 PHE A C 1
ATOM 2113 O O . PHE A 1 261 ? 3.892 0.845 -17.023 1.00 97.81 261 PHE A O 1
ATOM 2120 N N . PHE A 1 262 ? 2.698 1.966 -18.556 1.00 98.00 262 PHE A N 1
ATOM 2121 C CA . PHE A 1 262 ? 2.781 3.240 -17.847 1.00 98.00 262 PHE A CA 1
ATOM 2122 C C . PHE A 1 262 ? 2.057 3.195 -16.504 1.00 98.00 262 PHE A C 1
ATOM 2124 O O . PHE A 1 262 ? 2.543 3.788 -15.542 1.00 98.00 262 PHE A O 1
ATOM 2131 N N . LYS A 1 263 ? 0.926 2.481 -16.391 1.00 97.94 263 LYS A N 1
ATOM 2132 C CA . LYS A 1 263 ? 0.225 2.369 -15.106 1.00 97.94 263 LYS A CA 1
ATOM 2133 C C . LYS A 1 263 ? 1.073 1.617 -14.084 1.00 97.94 263 LYS A C 1
ATOM 2135 O O . LYS A 1 263 ? 1.128 2.063 -12.944 1.00 97.94 263 LYS A O 1
ATOM 2140 N N . ASP A 1 264 ? 1.741 0.533 -14.477 1.00 97.88 264 ASP A N 1
ATOM 2141 C CA . ASP A 1 264 ? 2.642 -0.222 -13.598 1.00 97.88 264 ASP A CA 1
ATOM 2142 C C . ASP A 1 264 ? 3.809 0.647 -13.104 1.00 97.88 264 ASP A C 1
ATOM 2144 O O . ASP A 1 264 ? 4.005 0.787 -11.895 1.00 97.88 264 ASP A O 1
ATOM 2148 N N . LEU A 1 265 ? 4.538 1.294 -14.022 1.00 96.69 265 LEU A N 1
ATOM 2149 C CA . LEU A 1 265 ? 5.707 2.105 -13.672 1.00 96.69 265 LEU A CA 1
ATOM 2150 C C . LEU A 1 265 ? 5.353 3.354 -12.861 1.00 96.69 265 LEU A C 1
ATOM 2152 O O . LEU A 1 265 ? 5.970 3.615 -11.829 1.00 96.69 265 LEU A O 1
ATOM 2156 N N . LEU A 1 266 ? 4.368 4.138 -13.303 1.00 97.81 266 LEU A N 1
ATOM 2157 C CA . LEU A 1 266 ? 4.040 5.409 -12.653 1.00 97.81 266 LEU A CA 1
ATOM 2158 C C . LEU A 1 266 ? 3.399 5.186 -11.280 1.00 97.81 266 LEU A C 1
ATOM 2160 O O . LEU A 1 266 ? 3.728 5.906 -10.338 1.00 97.81 266 LEU A O 1
ATOM 2164 N N . MET A 1 267 ? 2.556 4.153 -11.125 1.00 96.94 267 MET A N 1
ATOM 2165 C CA . MET A 1 267 ? 2.070 3.757 -9.799 1.00 96.94 267 MET A CA 1
ATOM 2166 C C . MET A 1 267 ? 3.229 3.376 -8.883 1.00 96.94 267 MET A C 1
ATOM 2168 O O . MET A 1 267 ? 3.285 3.869 -7.757 1.00 96.94 267 MET A O 1
ATOM 2172 N N . PHE A 1 268 ? 4.159 2.541 -9.362 1.00 97.25 268 PHE A N 1
ATOM 2173 C CA . PHE A 1 268 ? 5.337 2.151 -8.595 1.00 97.25 268 PHE A CA 1
ATOM 2174 C C . PHE A 1 268 ? 6.124 3.382 -8.127 1.00 97.25 268 PHE A C 1
ATOM 2176 O O . PHE A 1 268 ? 6.291 3.564 -6.923 1.00 97.25 268 PHE A O 1
ATOM 2183 N N . PHE A 1 269 ? 6.528 4.277 -9.035 1.00 96.44 269 PHE A N 1
ATOM 2184 C CA . PHE A 1 269 ? 7.349 5.441 -8.682 1.00 96.44 269 PHE A CA 1
ATOM 2185 C C . PHE A 1 269 ? 6.637 6.456 -7.784 1.00 96.44 269 PHE A C 1
ATOM 2187 O O . PHE A 1 269 ? 7.289 7.091 -6.961 1.00 96.44 269 PHE A O 1
ATOM 2194 N N . CYS A 1 270 ? 5.314 6.608 -7.873 1.00 95.62 270 CYS A N 1
ATOM 2195 C CA . CYS A 1 270 ? 4.592 7.462 -6.927 1.00 95.62 270 CYS A CA 1
ATOM 2196 C C . CYS A 1 270 ? 4.572 6.877 -5.503 1.00 95.62 270 CYS A C 1
ATOM 2198 O O . CYS A 1 270 ? 4.490 7.636 -4.533 1.00 95.62 270 CYS A O 1
ATOM 2200 N N . TRP A 1 271 ? 4.649 5.550 -5.363 1.00 93.88 271 TRP A N 1
ATOM 2201 C CA . TRP A 1 271 ? 4.524 4.816 -4.095 1.00 93.88 271 TRP A CA 1
ATOM 2202 C C . TRP A 1 271 ? 5.844 4.314 -3.495 1.00 93.88 271 TRP A C 1
ATOM 2204 O O . TRP A 1 271 ? 5.901 3.997 -2.306 1.00 93.88 271 TRP A O 1
ATOM 2214 N N . GLU A 1 272 ? 6.909 4.339 -4.276 1.00 90.69 272 GLU A N 1
ATOM 2215 C CA . GLU A 1 272 ? 8.311 4.220 -3.882 1.00 90.69 272 GLU A CA 1
ATOM 2216 C C . GLU A 1 272 ? 8.654 5.241 -2.768 1.00 90.69 272 GLU A C 1
ATOM 2218 O O . GLU A 1 272 ? 8.245 6.399 -2.831 1.00 90.69 272 GLU A O 1
ATOM 2223 N N . ASN A 1 273 ? 9.301 4.825 -1.674 1.00 84.62 273 ASN A N 1
ATOM 2224 C CA . ASN A 1 273 ? 9.580 5.674 -0.492 1.00 84.62 273 ASN A CA 1
ATOM 2225 C C . ASN A 1 273 ? 11.054 5.737 -0.076 1.00 84.62 273 ASN A C 1
ATOM 2227 O O . ASN A 1 273 ? 11.371 6.281 0.981 1.00 84.62 273 ASN A O 1
ATOM 2231 N N . TYR A 1 274 ? 11.933 5.155 -0.872 1.00 83.62 274 TYR A N 1
ATOM 2232 C CA . TYR A 1 274 ? 13.368 5.070 -0.659 1.00 83.62 274 TYR A CA 1
ATOM 2233 C C . TYR A 1 274 ? 14.141 6.171 -1.406 1.00 83.62 274 TYR A C 1
ATOM 2235 O O . TYR A 1 274 ? 15.347 6.317 -1.220 1.00 83.62 274 TYR A O 1
ATOM 2243 N N . GLY A 1 275 ? 13.461 6.981 -2.225 1.00 84.31 275 GLY A N 1
ATOM 2244 C CA . GLY A 1 275 ? 14.064 8.102 -2.953 1.00 84.31 275 GLY A CA 1
ATOM 2245 C C . GLY A 1 275 ? 14.609 7.711 -4.328 1.00 84.31 275 GLY A C 1
ATOM 2246 O O . GLY A 1 275 ? 15.404 8.444 -4.916 1.00 84.31 275 GLY A O 1
ATOM 2247 N N . LEU A 1 276 ? 14.182 6.567 -4.860 1.00 86.94 276 LEU A N 1
ATOM 2248 C CA . LEU A 1 276 ? 14.447 6.178 -6.243 1.00 86.94 276 LEU A CA 1
ATOM 2249 C C . LEU A 1 276 ? 13.622 7.017 -7.236 1.00 86.94 276 LEU A C 1
ATOM 2251 O O . LEU A 1 276 ? 14.079 7.290 -8.348 1.00 86.94 276 LEU A O 1
ATOM 2255 N N . SER A 1 277 ? 12.435 7.465 -6.819 1.00 82.88 277 SER A N 1
ATOM 2256 C CA . SER A 1 277 ? 11.484 8.238 -7.625 1.00 82.88 277 SER A CA 1
ATOM 2257 C C . SER A 1 277 ? 11.965 9.649 -7.981 1.00 82.88 277 SER A C 1
ATOM 2259 O O . SER A 1 277 ? 11.619 10.165 -9.038 1.00 82.88 277 SER A O 1
ATOM 2261 N N . ASP A 1 278 ? 12.775 10.275 -7.123 1.00 81.69 278 ASP A N 1
ATOM 2262 C CA . ASP A 1 278 ? 13.327 11.623 -7.341 1.00 81.69 278 ASP A CA 1
ATOM 2263 C C . ASP A 1 278 ? 14.686 11.584 -8.081 1.00 81.69 278 ASP A C 1
ATOM 2265 O O . ASP A 1 278 ? 15.430 12.568 -8.115 1.00 81.69 278 ASP A O 1
ATOM 2269 N N . SER A 1 279 ? 15.037 10.438 -8.673 1.00 85.25 279 SER A N 1
ATOM 2270 C CA . SER A 1 279 ? 16.277 10.269 -9.426 1.00 85.25 279 SER A CA 1
ATOM 2271 C C . SER A 1 279 ? 16.270 11.043 -10.746 1.00 85.25 279 SER A C 1
ATOM 2273 O O . SER A 1 279 ? 15.233 11.258 -11.380 1.00 85.25 279 SER A O 1
ATOM 2275 N N . LYS A 1 280 ? 17.467 11.436 -11.203 1.00 88.75 280 LYS A N 1
ATOM 2276 C CA . LYS A 1 280 ? 17.660 12.117 -12.494 1.00 88.75 280 LYS A CA 1
ATOM 2277 C C . LYS A 1 280 ? 17.062 11.306 -13.647 1.00 88.75 280 LYS A C 1
ATOM 2279 O O . LYS A 1 280 ? 16.480 11.882 -14.553 1.00 88.75 280 LYS A O 1
ATOM 2284 N N . GLN A 1 281 ? 17.167 9.983 -13.571 1.00 91.12 281 GLN A N 1
ATOM 2285 C CA . GLN A 1 281 ? 16.707 9.037 -14.578 1.00 91.12 281 GLN A CA 1
ATOM 2286 C C . GLN A 1 281 ? 15.183 9.057 -14.725 1.00 91.12 281 GLN A C 1
ATOM 2288 O O . GLN A 1 281 ? 14.692 9.090 -15.847 1.00 91.12 281 GLN A O 1
ATOM 2293 N N . VAL A 1 282 ? 14.434 9.080 -13.615 1.00 94.12 282 VAL A N 1
ATOM 2294 C CA . VAL A 1 282 ? 12.963 9.170 -13.658 1.00 94.12 282 VAL A CA 1
ATOM 2295 C C . VAL A 1 282 ? 12.528 10.515 -14.236 1.00 94.12 282 VAL A C 1
ATOM 2297 O O . VAL A 1 282 ? 11.632 10.564 -15.074 1.00 94.12 282 VAL A O 1
ATOM 2300 N N . ILE A 1 283 ? 13.185 11.608 -13.836 1.00 92.06 283 ILE A N 1
ATOM 2301 C CA . ILE A 1 283 ? 12.884 12.944 -14.367 1.00 92.06 283 ILE A CA 1
ATOM 2302 C C . ILE A 1 283 ? 13.160 13.004 -15.872 1.00 92.06 283 ILE A C 1
ATOM 2304 O O . ILE A 1 283 ? 12.296 13.451 -16.621 1.00 92.06 283 ILE A O 1
ATOM 2308 N N . GLU A 1 284 ? 14.326 12.530 -16.316 1.00 93.25 284 GLU A N 1
ATOM 2309 C CA . GLU A 1 284 ? 14.675 12.474 -17.736 1.00 93.25 284 GLU A CA 1
ATOM 2310 C C . GLU A 1 284 ? 13.680 11.611 -18.512 1.00 93.25 284 GLU A C 1
ATOM 2312 O O . GLU A 1 284 ? 13.181 12.062 -19.536 1.00 93.25 284 GLU A O 1
ATOM 2317 N N . PHE A 1 285 ? 13.329 10.423 -18.015 1.00 95.38 285 PHE A N 1
ATOM 2318 C CA . PHE A 1 285 ? 12.318 9.567 -18.638 1.00 95.38 285 PHE A CA 1
ATOM 2319 C C . PHE A 1 285 ? 10.999 10.313 -18.869 1.00 95.38 285 PHE A C 1
ATOM 2321 O O . PHE A 1 285 ? 10.486 10.303 -19.984 1.00 95.38 285 PHE A O 1
ATOM 2328 N N . LEU A 1 286 ? 10.486 11.012 -17.850 1.00 95.69 286 LEU A N 1
ATOM 2329 C CA . LEU A 1 286 ? 9.250 11.787 -17.969 1.00 95.69 286 LEU A CA 1
ATOM 2330 C C . LEU A 1 286 ? 9.383 12.913 -19.005 1.00 95.69 286 LEU A C 1
ATOM 2332 O O . LEU A 1 286 ? 8.485 13.099 -19.816 1.00 95.69 286 LEU A O 1
ATOM 2336 N N . GLN A 1 287 ? 10.499 13.644 -19.016 1.00 94.25 287 GLN A N 1
ATOM 2337 C CA . GLN A 1 287 ? 10.711 14.761 -19.947 1.00 94.25 287 GLN A CA 1
ATOM 2338 C C . GLN A 1 287 ? 10.818 14.336 -21.419 1.00 94.25 287 GLN A C 1
ATOM 2340 O O . GLN A 1 287 ? 10.586 15.156 -22.300 1.00 94.25 287 GLN A O 1
ATOM 2345 N N . HIS A 1 288 ? 11.165 13.076 -21.693 1.00 94.00 288 HIS A N 1
ATOM 2346 C CA . HIS A 1 288 ? 11.261 12.554 -23.059 1.00 94.00 288 HIS A CA 1
ATOM 2347 C C . HIS A 1 288 ? 9.953 11.931 -23.571 1.00 94.00 288 HIS A C 1
ATOM 2349 O O . HIS A 1 288 ? 9.911 11.516 -24.727 1.00 94.00 288 HIS A O 1
ATOM 2355 N N . LEU A 1 289 ? 8.897 11.845 -22.750 1.00 94.88 289 LEU A N 1
ATOM 2356 C CA . LEU A 1 289 ? 7.603 11.347 -23.219 1.00 94.88 289 LEU A CA 1
ATOM 2357 C C . LEU A 1 289 ? 6.948 12.360 -24.161 1.00 94.88 289 LEU A C 1
ATOM 2359 O O . LEU A 1 289 ? 6.826 13.541 -23.837 1.00 94.88 289 LEU A O 1
ATOM 2363 N N . ASP A 1 290 ? 6.448 11.880 -25.295 1.00 94.38 290 ASP A N 1
ATOM 2364 C CA . ASP A 1 290 ? 5.752 12.691 -26.287 1.00 94.38 290 ASP A CA 1
ATOM 2365 C C . ASP A 1 290 ? 4.455 12.020 -26.778 1.00 94.38 290 ASP A C 1
ATOM 2367 O O . ASP A 1 290 ? 4.051 10.948 -26.319 1.00 94.38 290 ASP A O 1
ATOM 2371 N N . GLY A 1 291 ? 3.730 12.715 -27.659 1.00 94.00 291 GLY A N 1
ATOM 2372 C CA . GLY A 1 291 ? 2.588 12.158 -28.383 1.00 94.00 291 GLY A CA 1
ATOM 2373 C C . GLY A 1 291 ? 1.534 11.467 -27.505 1.00 94.00 291 GLY A C 1
ATOM 2374 O O . GLY A 1 291 ? 0.950 12.063 -26.597 1.00 94.00 291 GLY A O 1
ATOM 2375 N N . ALA A 1 292 ? 1.228 10.210 -27.835 1.00 94.75 292 ALA A N 1
ATOM 2376 C CA . ALA A 1 292 ? 0.226 9.412 -27.128 1.00 94.75 292 ALA A CA 1
ATOM 2377 C C . ALA A 1 292 ? 0.685 9.001 -25.719 1.00 94.75 292 ALA A C 1
ATOM 2379 O O . ALA A 1 292 ? -0.132 8.994 -24.795 1.00 94.75 292 ALA A O 1
ATOM 2380 N N . ASP A 1 293 ? 1.978 8.730 -25.544 1.00 95.12 293 ASP A N 1
ATOM 2381 C CA . ASP A 1 293 ? 2.562 8.283 -24.280 1.00 95.12 293 ASP A CA 1
ATOM 2382 C C . ASP A 1 293 ? 2.537 9.395 -23.228 1.00 95.12 293 ASP A C 1
ATOM 2384 O O . ASP A 1 293 ? 2.145 9.161 -22.084 1.00 95.12 293 ASP A O 1
ATOM 2388 N N . LEU A 1 294 ? 2.830 10.637 -23.630 1.00 96.62 294 LEU A N 1
ATOM 2389 C CA . LEU A 1 294 ? 2.680 11.817 -22.775 1.00 96.62 294 LEU A CA 1
ATOM 2390 C C . LEU A 1 294 ? 1.237 11.978 -22.275 1.00 96.62 294 LEU A C 1
ATOM 2392 O O . LEU A 1 294 ? 1.001 12.153 -21.077 1.00 96.62 294 LEU A O 1
ATOM 2396 N N . ASN A 1 295 ? 0.256 11.895 -23.178 1.00 96.75 295 ASN A N 1
ATOM 2397 C CA . ASN A 1 295 ? -1.159 12.035 -22.819 1.00 96.75 295 ASN A CA 1
ATOM 2398 C C . ASN A 1 295 ? -1.614 10.934 -21.853 1.00 96.75 295 ASN A C 1
ATOM 2400 O O . ASN A 1 295 ? -2.357 11.194 -20.902 1.00 96.75 295 ASN A O 1
ATOM 2404 N N . LEU A 1 296 ? -1.141 9.710 -22.078 1.00 97.25 296 LEU A N 1
ATOM 2405 C CA . LEU A 1 296 ? -1.423 8.568 -21.226 1.00 97.25 296 LEU A CA 1
ATOM 2406 C C . LEU A 1 296 ? -0.795 8.727 -19.835 1.00 97.25 296 LEU A C 1
ATOM 2408 O O . LEU A 1 296 ? -1.481 8.521 -18.833 1.00 97.25 296 LEU A O 1
ATOM 2412 N N . ALA A 1 297 ? 0.465 9.160 -19.760 1.00 97.75 297 ALA A N 1
ATOM 2413 C CA . ALA A 1 297 ? 1.151 9.435 -18.501 1.00 97.75 297 ALA A CA 1
ATOM 2414 C C . ALA A 1 297 ? 0.456 10.545 -17.695 1.00 97.75 297 ALA A C 1
ATOM 2416 O O . ALA A 1 297 ? 0.255 10.388 -16.491 1.00 97.75 297 ALA A O 1
ATOM 2417 N N . ILE A 1 298 ? 0.010 11.627 -18.350 1.00 98.31 298 ILE A N 1
ATOM 2418 C CA . ILE A 1 298 ? -0.771 12.699 -17.709 1.00 98.31 298 ILE A CA 1
ATOM 2419 C C . ILE A 1 298 ? -2.071 12.146 -17.122 1.00 98.31 298 ILE A C 1
ATOM 2421 O O . ILE A 1 298 ? -2.392 12.434 -15.968 1.00 98.31 298 ILE A O 1
ATOM 2425 N N . ALA A 1 299 ? -2.819 11.346 -17.886 1.00 98.31 299 ALA A N 1
ATOM 2426 C CA . ALA A 1 299 ? -4.082 10.784 -17.417 1.00 98.31 299 ALA A CA 1
ATOM 2427 C C . ALA A 1 299 ? -3.874 9.848 -16.215 1.00 98.31 299 ALA A C 1
ATOM 2429 O O . ALA A 1 299 ? -4.597 9.943 -15.224 1.00 98.31 299 ALA A O 1
ATOM 2430 N N . ILE A 1 300 ? -2.852 8.989 -16.276 1.00 98.38 300 ILE A N 1
ATOM 2431 C CA . ILE A 1 300 ? -2.504 8.063 -15.195 1.00 98.38 300 ILE A CA 1
ATOM 2432 C C . ILE A 1 300 ? -2.073 8.827 -13.943 1.00 98.38 300 ILE A C 1
ATOM 2434 O O . ILE A 1 300 ? -2.628 8.590 -12.879 1.00 98.38 300 ILE A O 1
ATOM 2438 N N . LEU A 1 301 ? -1.133 9.770 -14.037 1.00 98.31 301 LEU A N 1
ATOM 2439 C CA . LEU A 1 301 ? -0.671 10.524 -12.865 1.00 98.31 301 LEU A CA 1
ATOM 2440 C C . LEU A 1 301 ? -1.780 11.376 -12.241 1.00 98.31 301 LEU A C 1
ATOM 2442 O O . LEU A 1 301 ? -1.802 11.539 -11.023 1.00 98.31 301 LEU A O 1
ATOM 2446 N N . THR A 1 302 ? -2.714 11.876 -13.054 1.00 98.38 302 THR A N 1
ATOM 2447 C CA . THR A 1 302 ? -3.910 12.568 -12.556 1.00 98.38 302 THR A CA 1
ATOM 2448 C C . THR A 1 302 ? -4.779 11.625 -11.718 1.00 98.38 302 THR A C 1
ATOM 2450 O O . THR A 1 302 ? -5.105 11.958 -10.582 1.00 98.38 302 THR A O 1
ATOM 2453 N N . ASP A 1 303 ? -5.068 10.415 -12.216 1.00 97.75 303 ASP A N 1
ATOM 2454 C CA . ASP A 1 303 ? -5.797 9.383 -11.457 1.00 97.75 303 ASP A CA 1
ATOM 2455 C C . ASP A 1 303 ? -5.070 9.015 -10.154 1.00 97.75 303 ASP A C 1
ATOM 2457 O O . ASP A 1 303 ? -5.679 8.970 -9.085 1.00 97.75 303 ASP A O 1
ATOM 2461 N N . ILE A 1 304 ? -3.749 8.819 -10.211 1.00 97.12 304 ILE A N 1
ATOM 2462 C CA . ILE A 1 304 ? -2.929 8.511 -9.031 1.00 97.12 304 ILE A CA 1
ATOM 2463 C C . ILE A 1 304 ? -3.050 9.617 -7.986 1.00 97.12 304 ILE A C 1
ATOM 2465 O O . ILE A 1 304 ? -3.276 9.326 -6.808 1.00 97.12 304 ILE A O 1
ATOM 2469 N N . LYS A 1 305 ? -2.903 10.876 -8.410 1.00 97.12 305 LYS A N 1
ATOM 2470 C CA . LYS A 1 305 ? -3.012 12.045 -7.542 1.00 97.12 305 LYS A CA 1
ATOM 2471 C C . LYS A 1 305 ? -4.392 12.112 -6.890 1.00 97.12 305 LYS A C 1
ATOM 2473 O O . LYS A 1 305 ? -4.469 12.206 -5.669 1.00 97.12 305 LYS A O 1
ATOM 2478 N N . ASP A 1 306 ? -5.464 11.998 -7.669 1.00 96.50 306 ASP A N 1
ATOM 2479 C CA . ASP A 1 306 ? -6.835 12.095 -7.158 1.00 96.50 306 ASP A CA 1
ATOM 2480 C C . ASP A 1 306 ? -7.145 10.980 -6.150 1.00 96.50 306 ASP A C 1
ATOM 2482 O O . ASP A 1 306 ? -7.733 11.226 -5.093 1.00 96.50 306 ASP A O 1
ATOM 2486 N N . ARG A 1 307 ? -6.691 9.752 -6.421 1.00 94.94 307 ARG A N 1
ATOM 2487 C CA . ARG A 1 307 ? -6.838 8.614 -5.500 1.00 94.94 307 ARG A CA 1
ATOM 2488 C C . ARG A 1 307 ? -6.004 8.791 -4.230 1.00 94.94 307 ARG A C 1
ATOM 2490 O O . ARG A 1 307 ? -6.466 8.446 -3.141 1.00 94.94 307 ARG A O 1
ATOM 2497 N N . ALA A 1 308 ? -4.796 9.341 -4.345 1.00 92.31 308 ALA A N 1
ATOM 2498 C CA . ALA A 1 308 ? -3.955 9.674 -3.201 1.00 92.31 308 ALA A CA 1
ATOM 2499 C C . ALA A 1 308 ? -4.585 10.779 -2.335 1.00 92.31 308 ALA A C 1
ATOM 2501 O O . ALA A 1 308 ? -4.632 10.627 -1.113 1.00 92.31 308 ALA A O 1
ATOM 2502 N N . ASP A 1 309 ? -5.134 11.831 -2.946 1.00 90.38 309 ASP A N 1
ATOM 2503 C CA . ASP A 1 309 ? -5.844 12.919 -2.264 1.00 90.38 309 ASP A CA 1
ATOM 2504 C C . ASP A 1 309 ? -7.076 12.389 -1.510 1.00 90.38 309 ASP A C 1
ATOM 2506 O O . ASP A 1 309 ? -7.241 12.649 -0.313 1.00 90.38 309 ASP A O 1
ATOM 2510 N N . GLN A 1 310 ? -7.897 11.559 -2.165 1.00 87.38 310 GLN A N 1
ATOM 2511 C CA . GLN A 1 310 ? -9.044 10.883 -1.539 1.00 87.38 310 GLN A CA 1
ATOM 2512 C C . GLN A 1 310 ? -8.623 9.979 -0.369 1.00 87.38 310 GLN A C 1
ATOM 2514 O O . GLN A 1 310 ? -9.340 9.863 0.625 1.00 87.38 310 GLN A O 1
ATOM 2519 N N . GLY A 1 311 ? -7.448 9.355 -0.474 1.00 85.75 311 GLY A N 1
ATOM 2520 C CA . GLY A 1 311 ? -6.861 8.500 0.554 1.00 85.75 311 GLY A CA 1
ATOM 2521 C C . GLY A 1 311 ? -6.069 9.232 1.643 1.00 85.75 311 GLY A C 1
ATOM 2522 O O . GLY A 1 311 ? -5.444 8.559 2.467 1.00 85.75 311 GLY A O 1
ATOM 2523 N N . PHE A 1 312 ? -6.048 10.571 1.650 1.00 84.06 312 PHE A N 1
ATOM 2524 C CA . PHE A 1 312 ? -5.238 11.403 2.558 1.00 84.06 312 PHE A CA 1
ATOM 2525 C C . PHE A 1 312 ? -3.726 11.088 2.504 1.00 84.06 312 PHE A C 1
ATOM 2527 O O . PHE A 1 312 ? -3.008 11.147 3.510 1.00 84.06 312 PHE A O 1
ATOM 2534 N N . GLN A 1 313 ? -3.230 10.735 1.318 1.00 86.31 313 GLN A N 1
ATOM 2535 C CA . GLN A 1 313 ? -1.834 10.399 1.036 1.00 86.31 313 GLN A CA 1
ATOM 2536 C C . GLN A 1 313 ? -1.096 11.596 0.426 1.00 86.31 313 GLN A C 1
ATOM 2538 O O . GLN A 1 313 ? -0.575 11.503 -0.680 1.00 86.31 313 GLN A O 1
ATOM 2543 N N . GLU A 1 314 ? -1.031 12.709 1.162 1.00 86.81 314 GLU A N 1
ATOM 2544 C CA . GLU A 1 314 ? -0.476 13.998 0.701 1.00 86.81 314 GLU A CA 1
ATOM 2545 C C . GLU A 1 314 ? 0.881 13.854 -0.000 1.00 86.81 314 GLU A C 1
ATOM 2547 O O . GLU A 1 314 ? 1.025 14.274 -1.138 1.00 86.81 314 GLU A O 1
ATOM 2552 N N . TYR A 1 315 ? 1.841 13.150 0.609 1.00 87.69 315 TYR A N 1
ATOM 2553 C CA . TYR A 1 315 ? 3.156 12.927 -0.007 1.00 87.69 315 TYR A CA 1
ATOM 2554 C C . TYR A 1 315 ? 3.072 12.232 -1.379 1.00 87.69 315 TYR A C 1
ATOM 2556 O O . TYR A 1 315 ? 3.840 12.541 -2.283 1.00 87.69 315 TYR A O 1
ATOM 2564 N N . ARG A 1 316 ? 2.128 11.300 -1.557 1.00 91.81 316 ARG A N 1
ATOM 2565 C CA . ARG A 1 316 ? 1.928 10.565 -2.816 1.00 91.81 316 ARG A CA 1
ATOM 2566 C C . ARG A 1 316 ? 1.258 11.434 -3.869 1.00 91.81 316 ARG A C 1
ATOM 2568 O O . ARG A 1 316 ? 1.682 11.409 -5.021 1.00 91.81 316 ARG A O 1
ATOM 2575 N N . ALA A 1 317 ? 0.266 12.221 -3.460 1.00 93.75 317 ALA A N 1
ATOM 2576 C CA . ALA A 1 317 ? -0.373 13.205 -4.322 1.00 93.75 317 ALA A CA 1
ATOM 2577 C C . ALA A 1 317 ? 0.634 14.272 -4.779 1.00 93.75 317 ALA A C 1
ATOM 2579 O O . ALA A 1 317 ? 0.712 14.574 -5.966 1.00 93.75 317 ALA A O 1
ATOM 2580 N N . GLU A 1 318 ? 1.476 14.768 -3.870 1.00 93.69 318 GLU A N 1
ATOM 2581 C CA . GLU A 1 318 ? 2.565 15.695 -4.182 1.00 93.69 318 GLU A CA 1
ATOM 2582 C C . GLU A 1 318 ? 3.596 15.077 -5.128 1.00 93.69 318 GLU A C 1
ATOM 2584 O O . GLU A 1 318 ? 4.032 15.744 -6.059 1.00 93.69 318 GLU A O 1
ATOM 2589 N N . THR A 1 319 ? 3.988 13.813 -4.939 1.00 94.38 319 THR A N 1
ATOM 2590 C CA . THR A 1 319 ? 4.900 13.132 -5.872 1.00 94.38 319 THR A CA 1
ATOM 2591 C C . THR A 1 319 ? 4.287 13.019 -7.271 1.00 94.38 319 THR A C 1
ATOM 2593 O O . THR A 1 319 ? 4.956 13.350 -8.250 1.00 94.38 319 THR A O 1
ATOM 2596 N N . ALA A 1 320 ? 3.013 12.630 -7.385 1.00 96.62 320 ALA A N 1
ATOM 2597 C CA . ALA A 1 320 ? 2.313 12.592 -8.670 1.00 96.62 320 ALA A CA 1
ATOM 2598 C C . ALA A 1 320 ? 2.215 13.987 -9.319 1.00 96.62 320 ALA A C 1
ATOM 2600 O O . ALA A 1 320 ? 2.479 14.138 -10.510 1.00 96.62 320 ALA A O 1
ATOM 2601 N N . GLU A 1 321 ? 1.922 15.024 -8.531 1.00 96.69 321 GLU A N 1
ATOM 2602 C CA . GLU A 1 321 ? 1.909 16.421 -8.978 1.00 96.69 321 GLU A CA 1
ATOM 2603 C C . GLU A 1 321 ? 3.295 16.885 -9.459 1.00 96.69 321 GLU A C 1
ATOM 2605 O O . GLU A 1 321 ? 3.412 17.494 -10.523 1.00 96.69 321 GLU A O 1
ATOM 2610 N N . ARG A 1 322 ? 4.375 16.545 -8.740 1.00 95.38 322 ARG A N 1
ATOM 2611 C CA . ARG A 1 322 ? 5.751 16.834 -9.179 1.00 95.38 322 ARG A CA 1
ATOM 2612 C C . ARG A 1 322 ? 6.044 16.178 -10.526 1.00 95.38 322 ARG A C 1
ATOM 2614 O O . ARG A 1 322 ? 6.607 16.830 -11.403 1.00 95.38 322 ARG A O 1
ATOM 2621 N N . PHE A 1 323 ? 5.644 14.924 -10.720 1.00 96.81 323 PHE A N 1
ATOM 2622 C CA . PHE A 1 323 ? 5.812 14.234 -12.002 1.00 96.81 323 PHE A CA 1
ATOM 2623 C C . PHE A 1 323 ? 5.000 14.886 -13.126 1.00 96.81 323 PHE A C 1
ATOM 2625 O O . PHE A 1 323 ? 5.545 15.120 -14.205 1.00 96.81 323 PHE A O 1
ATOM 2632 N N . LEU A 1 324 ? 3.750 15.284 -12.866 1.00 97.19 324 LEU A N 1
ATOM 2633 C CA . LEU A 1 324 ? 2.931 16.046 -13.818 1.00 97.19 324 LEU A CA 1
ATOM 2634 C C . LEU A 1 324 ? 3.602 17.356 -14.247 1.00 97.19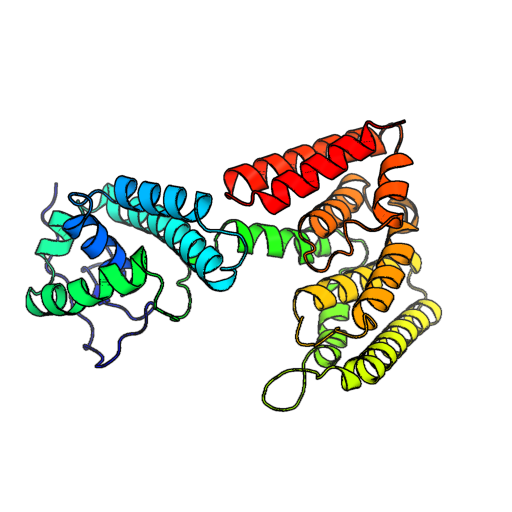 324 LEU A C 1
ATOM 2636 O O . LEU A 1 324 ? 3.512 17.744 -15.410 1.00 97.19 324 LEU A O 1
ATOM 2640 N N . GLN A 1 325 ? 4.287 18.043 -13.333 1.00 95.44 325 GLN A N 1
ATOM 2641 C CA . GLN A 1 325 ? 5.033 19.261 -13.655 1.00 95.44 325 GLN A CA 1
ATOM 2642 C C . GLN A 1 325 ? 6.257 18.975 -14.535 1.00 95.44 325 GLN A C 1
ATOM 2644 O O . GLN A 1 325 ? 6.568 19.777 -15.417 1.00 95.44 325 GLN A O 1
ATOM 2649 N N . LYS A 1 326 ? 6.932 17.832 -14.344 1.00 94.31 326 LYS A N 1
ATOM 2650 C CA . LYS A 1 326 ? 8.069 17.423 -15.188 1.00 94.31 326 LYS A CA 1
ATOM 2651 C C . LYS A 1 326 ? 7.650 17.075 -16.611 1.00 94.31 326 LYS A C 1
ATOM 2653 O O . LYS A 1 326 ? 8.345 17.484 -17.528 1.00 94.31 326 LYS A O 1
ATOM 2658 N N . LEU A 1 327 ? 6.488 16.448 -16.794 1.00 91.88 327 LEU A N 1
ATOM 2659 C CA . LEU A 1 327 ? 5.916 16.167 -18.120 1.00 91.88 327 LEU A CA 1
ATOM 2660 C C . LEU A 1 327 ? 5.568 17.428 -18.926 1.00 91.88 327 LEU A C 1
ATOM 2662 O O . LEU A 1 327 ? 5.500 17.392 -20.148 1.00 91.88 327 LEU A O 1
ATOM 2666 N N . LYS A 1 328 ? 5.303 18.544 -18.240 1.00 78.69 328 LYS A N 1
ATOM 2667 C CA . LYS A 1 328 ? 4.911 19.826 -18.853 1.00 78.69 328 LYS A CA 1
ATOM 2668 C C . LYS A 1 328 ? 6.086 20.787 -19.048 1.00 78.69 328 LYS A C 1
ATOM 2670 O O . LYS A 1 328 ? 5.886 21.876 -19.583 1.00 78.69 328 LYS A O 1
ATOM 2675 N N . SER A 1 329 ? 7.270 20.428 -18.556 1.00 68.38 329 SER A N 1
ATOM 2676 C CA . SER A 1 329 ? 8.467 21.264 -18.639 1.00 68.38 329 SER A CA 1
ATOM 2677 C C . SER A 1 329 ? 9.248 20.879 -19.900 1.00 68.38 329 SER A C 1
ATOM 2679 O O . SER A 1 329 ? 9.648 19.718 -19.975 1.00 68.38 329 SER A O 1
ATOM 2681 N N . PRO A 1 330 ? 9.428 21.798 -20.868 1.00 53.81 330 PRO A N 1
ATOM 2682 C CA . PRO A 1 330 ? 10.139 21.521 -22.117 1.00 53.81 330 PRO A CA 1
ATOM 2683 C C . PRO A 1 330 ? 11.623 21.199 -21.921 1.00 53.81 330 PRO A C 1
ATOM 2685 O O . PRO A 1 330 ? 12.194 21.591 -20.871 1.00 53.81 330 PRO A O 1
#

Secondary structure (DSSP, 8-state):
-PPPPPPB-----SS--TTSEEEE-GGGS-EEEHHHHHHHHHHHHHHTT-HHHHHHHHHHHHHHS-TT-HHHHHHHHHHHHHHHHHHHHHHTT--HHHHHHTS-HHHHHHHHHHHHHHHTS----PPPPTTGGG-HHHHHHHHHHHTTGGGSSS-THHHHHHHHHHHS-SSTTT-B-TTTHHHHHHHHHHHHHHHHHHHHHTT-TTHHHHHHHHHHHHHHHHHHT--B--TTSHHHHHHHHHHHHHTT--HHHHT--HHHHHHHHHHHHHH--SSSTTSHHHHHHHHT--HHHHHHHHHHHHHHHHHHHHTT-HHHHHHHHHHHHHHT--

Sequence (330 aa):
MMKLPSPTIPILKSYPKGNDLAVVYPDGILTLTYWDLWCLLTAKQKFGSELSSLRKALIDKRRNERFFSWGRKETTEDLITLLYDLQDRIREVASVDEILSGIPEKLVKKETQKATRNILEGQCYYPPSEPMLRSPRRVLFTEAMRGMWASLPIDPTSIADLLRPLFIPKKDPGYFPKGATFALSRRIEKAVVKEFSKADEIIVMNRRGYRYAVYRAVLTLFHEEHHWDDSYGTMGDLGQSWVKEILAFTADDIGVDSKVFFKDLLMFFCWENYGLSDSKQVIEFLQHLDGADLNLAIAILTDIKDRADQGFQEYRAETAERFLQKLKSP

Foldseek 3Di:
DDQFDQWDAPDDDPDFFQQQWGTAGPPRLDTHGLLLLLLLLCCVVPPVQDLVRLLVLLLVVLVPDDPPPVVQNLLSLLSNQVSVVSCVSCVVPDGSVSVVVSDDPVSSVVSSVVSCCCHVVVPDDGDRDPSSCPALLNVLLCCLLQVLQVQFPHRLVVVLVVLLVLLFDPDPVGAAEQVCLVVSLVVSVVSLVVQLVVLVVDPPVQSQSSNLSNLSSVLSSVPPSVRYDNPVCSSVVSNLVSLLVNLPDACVSRVGDLLSSLLNVLSNLLSDDPCSNVDPSVLVSLLPDDDPSLVSNLVNLVVQLVSCVVSVVVSSNVSSVVSNVSNVDD